Protein 6TJ6 (pdb70)

Radius of gyration: 24.48 Å; Cα contacts (8 Å, |Δi|>4): 363; chains: 3; bounding box: 61×57×54 Å

Nearest PDB structures (foldseek):
  6tj6-assembly1_A  TM=1.008E+00  e=6.589E-23  Toxoplasma gondii
  6tj7-assembly1_A  TM=9.472E-01  e=1.370E-12  Toxoplasma gondii
  8k9z-assembly1_B  TM=6.272E-01  e=3.368E-10  Homo sapiens
  8ka1-assembly3_F  TM=6.300E-01  e=6.013E-10  Homo sapiens
  3gn4-assembly2_H  TM=6.585E-01  e=2.280E-09  Drosophila melanogaster

Foldseek 3Di:
DDLLVVLQVVLPVVPPQKHADPSLCVSCVVLQDDDDPVVVVPDDGMDGPVRSVVVNVVVCVPDPNLVVQLVVQCVQVPVNPLKHFLVVVLVVCVVPPDPDDSVRSVVLSCVQVVVPPRIGSSSVSSVVVND/DVVVLVVQQVVQADPQKHFLVVLCVSLVVVQFHADVVLSVVLCVPVNGIDGPVSSVVSSVVRRPPVDDLPVQQVVLCVPVVVSPQKDFLVSVQCPQQPDDRHDDPVRSVVVCVVPPDDRIDRVSVVSVVVPPSHDD/DDDCVVVVVVVVVVVVVVVVVVVVVVCVVVVVVVVVVVVVVVD

B-factor: mean 65.41, std 22.49, range [31.86, 151.0]

Secondary structure (DSSP, 8-state):
--HHHHHHHHH-TT-SSEEETHHHHHHHHHTT----HHHHHH--SEEEHHHHHHHHHHHHTT--HHHHHHHHHHTT-SS-SS-EEHHHHHHHHHHH-SS--HHHHHHHHHHH-TT--SEE-THHHHHHHH-/-HHHHHHHHHHH-BTTBEEHHHHHHHHHHTT----HHHHHHHHHHHTTEE-HHHHHHHHHT---TT--HHHHHHHHHTT-TT-SSEEEHHHHHHHHHHSSSPPPHHHHHHHHHHH--SSEEEHHHHHHHHHTT---/---SHHHHHHHHHHHHHHHHHHHHHHHHHHHHHHHHHHHHHH-

Organism: Toxoplasma gondii (strain ATCC 50861 / VEG) (NCBI:txid432359)

Solvent-accessible surface area: 16363 Å² total; per-residue (Å²): 132,97,79,30,134,33,4,16,25,20,2,5,50,52,0,31,14,52,1,59,45,145,42,3,6,20,0,0,39,9,5,3,0,34,10,64,111,114,51,51,172,79,27,69,184,47,4,33,63,88,71,0,68,40,52,0,62,160,25,64,90,101,29,68,20,60,112,55,6,43,141,42,0,116,64,13,9,178,77,105,75,31,13,2,31,8,91,44,0,22,112,26,2,88,82,73,25,162,61,23,58,103,142,47,2,151,54,0,30,152,83,12,9,102,140,60,89,36,82,0,98,8,31,80,18,1,108,118,13,35,173,119,69,123,87,29,118,59,127,1,64,91,99,28,93,84,38,88,2,50,3,30,44,0,4,54,9,0,26,73,47,11,5,0,1,6,91,58,27,49,136,68,31,44,137,188,50,35,91,82,1,62,43,52,21,1,86,131,5,19,48,103,1,63,30,125,90,33,56,41,80,42,1,13,85,0,0,13,53,2,8,120,66,127,148,21,103,0,39,75,111,22,0,3,35,0,0,66,60,14,30,21,66,6,70,80,121,40,12,93,45,0,9,85,139,83,13,135,63,88,98,14,54,7,90,97,12,0,95,32,0,40,114,82,32,78,206,156,76,68,22,73,67,4,1,19,4,2,7,1,21,17,2,3,103,82,27,98,131,61,24,124,130,51,30,65,52,2,34,10,1,0,2,1,0,13,11,50,54,92

Structure (mmCIF, N/CA/C/O backbone):
data_6TJ6
#
_entry.id   6TJ6
#
_cell.length_a   86.831
_cell.length_b   86.831
_cell.length_c   54.938
_cell.angle_alpha   90.000
_cell.angle_beta   90.000
_cell.angle_gamma   90.000
#
_symmetry.space_group_name_H-M   'P 41'
#
loop_
_entity.id
_entity.type
_entity.pdbx_description
1 polymer 'Calmodulin, putative'
2 polymer 'Myosin light chain TgMLC1'
3 polymer 'Myosin A'
4 non-polymer IMIDAZOLE
5 water water
#
loop_
_atom_site.group_PDB
_atom_site.id
_atom_site.type_symbol
_atom_site.label_atom_id
_atom_site.label_alt_id
_atom_site.label_comp_id
_atom_site.label_asym_id
_atom_site.label_entity_id
_atom_site.label_seq_id
_atom_site.pdbx_PDB_ins_code
_atom_site.Cartn_x
_atom_site.Cartn_y
_atom_site.Cartn_z
_atom_site.occupancy
_atom_site.B_iso_or_equiv
_atom_site.auth_seq_id
_atom_site.auth_comp_id
_atom_site.auth_asym_id
_atom_site.auth_atom_id
_atom_site.pdbx_PDB_model_num
ATOM 1 N N . PRO A 1 5 ? -16.05537 -53.17607 -7.83680 1.000 102.88351 4 PRO A N 1
ATOM 2 C CA . PRO A 1 5 ? -16.90666 -53.14908 -9.03133 1.000 102.53413 4 PRO A CA 1
ATOM 3 C C . PRO A 1 5 ? -16.45459 -54.16797 -10.07438 1.000 107.11211 4 PRO A C 1
ATOM 4 O O . PRO A 1 5 ? -15.27162 -54.51083 -10.09685 1.000 103.20475 4 PRO A O 1
ATOM 8 N N . PRO A 1 6 ? -17.38206 -54.65007 -10.90389 1.000 96.40634 5 PRO A N 1
ATOM 9 C CA . PRO A 1 6 ? -17.00861 -55.60218 -11.95817 1.000 86.55190 5 PRO A CA 1
ATOM 10 C C . PRO A 1 6 ? -15.88833 -55.06134 -12.83689 1.000 75.60750 5 PRO A C 1
ATOM 11 O O . PRO A 1 6 ? -15.81277 -53.86331 -13.11660 1.000 67.91043 5 PRO A O 1
ATOM 15 N N . ARG A 1 7 ? -15.02203 -55.97318 -13.28585 1.000 73.80578 6 ARG A N 1
ATOM 16 C CA . ARG A 1 7 ? -13.72997 -55.57374 -13.83615 1.000 59.89832 6 ARG A CA 1
ATOM 17 C C . ARG A 1 7 ? -13.87116 -54.85506 -15.17649 1.000 51.69444 6 ARG A C 1
ATOM 18 O O . ARG A 1 7 ? -13.17863 -53.86148 -15.42354 1.000 52.21965 6 ARG A O 1
ATOM 26 N N . VAL A 1 8 ? -14.75944 -55.33084 -16.05230 1.000 49.83000 7 VAL A N 1
ATOM 27 C CA . VAL A 1 8 ? -14.86498 -54.75332 -17.39275 1.000 53.08481 7 VAL A CA 1
ATOM 28 C C . VAL A 1 8 ? -15.44214 -53.34188 -17.32783 1.000 47.21443 7 VAL A C 1
ATOM 29 O O . VAL A 1 8 ? -14.93197 -52.40896 -17.96785 1.000 46.94895 7 VAL A O 1
ATOM 33 N N . ARG A 1 9 ? -16.52145 -53.16827 -16.56008 1.000 47.23113 8 ARG A N 1
ATOM 34 C CA . ARG A 1 9 ? -17.12928 -51.84919 -16.41473 1.000 49.90091 8 ARG A CA 1
ATOM 35 C C . ARG A 1 9 ? -16.15465 -50.85964 -15.78893 1.000 47.02895 8 ARG A C 1
ATOM 36 O O . ARG A 1 9 ? -16.04730 -49.70546 -16.23313 1.000 51.65954 8 ARG A O 1
ATOM 44 N N . GLU A 1 10 ? -15.41909 -51.30218 -14.76702 1.000 51.65738 9 GLU A N 1
ATOM 45 C CA . GLU A 1 10 ? -14.41792 -50.44036 -14.15205 1.000 48.02159 9 GLU A CA 1
ATOM 46 C C . GLU A 1 10 ? -13.30902 -50.08924 -15.13469 1.000 55.09527 9 GLU A C 1
ATOM 47 O O . GLU A 1 10 ? -12.81546 -48.95868 -15.13563 1.000 48.72814 9 GLU A O 1
ATOM 53 N N . ALA A 1 11 ? -12.89778 -51.04201 -15.97405 1.000 52.77239 10 ALA A N 1
ATOM 54 C CA . ALA A 1 11 ? -11.86582 -50.74707 -16.96302 1.000 50.47449 10 ALA A CA 1
ATOM 55 C C . ALA A 1 11 ? -12.33880 -49.68755 -17.94807 1.000 43.16786 10 ALA A C 1
ATOM 56 O O . ALA A 1 11 ? -11.57988 -48.77261 -18.30646 1.000 48.73547 10 ALA A O 1
ATOM 58 N N . PHE A 1 12 ? -13.59385 -49.79302 -18.39289 1.000 44.60140 11 PHE A N 1
ATOM 59 C CA . PHE A 1 12 ? -14.15095 -48.75030 -19.24900 1.000 41.92056 11 PHE A CA 1
ATOM 60 C C . PHE A 1 12 ? -14.09645 -47.39430 -18.55555 1.000 48.17976 11 PHE A C 1
ATOM 61 O O . PHE A 1 12 ? -13.62748 -46.40538 -19.13242 1.000 49.09820 11 PHE A O 1
ATOM 69 N N . ALA A 1 13 ? -14.55872 -47.33507 -17.30337 1.000 49.51610 12 ALA A N 1
ATOM 70 C CA . ALA A 1 13 ? -14.54833 -46.06628 -16.57566 1.000 48.41432 12 ALA A CA 1
ATOM 71 C C . ALA A 1 13 ? -13.13391 -45.52517 -16.39099 1.000 51.99121 12 ALA A C 1
ATOM 72 O O . ALA A 1 13 ? -12.92726 -44.30539 -16.40501 1.000 54.98380 12 ALA A O 1
ATOM 74 N N . LEU A 1 14 ? -12.14976 -46.41107 -16.23530 1.000 49.29745 13 LEU A N 1
ATOM 75 C CA . LEU A 1 14 ? -10.78770 -45.98015 -15.94114 1.000 51.93999 13 LEU A CA 1
ATOM 76 C C . LEU A 1 14 ? -10.04858 -45.50700 -17.18184 1.000 56.80283 13 LEU A C 1
ATOM 77 O O . LEU A 1 14 ? -9.17209 -44.64347 -17.07453 1.000 50.78476 13 LEU A O 1
ATOM 82 N N . PHE A 1 15 ? -10.36752 -46.05012 -18.35583 1.000 53.59149 14 PHE A N 1
ATOM 83 C CA . PHE A 1 15 ? -9.65137 -45.65972 -19.56264 1.000 58.56110 14 PHE A CA 1
ATOM 84 C C . PHE A 1 15 ? -10.42759 -44.68998 -20.44636 1.000 60.07085 14 PHE A C 1
ATOM 85 O O . PHE A 1 15 ? -9.93728 -44.32547 -21.52119 1.000 52.32174 14 PHE A O 1
ATOM 93 N N . ASP A 1 16 ? -11.61222 -44.25282 -20.01531 1.000 61.10154 15 ASP A N 1
ATOM 94 C CA . ASP A 1 16 ? -12.33288 -43.15457 -20.65905 1.000 54.46795 15 ASP A CA 1
ATOM 95 C C . ASP A 1 16 ? -11.74899 -41.85166 -20.11158 1.000 55.51697 15 ASP A C 1
ATOM 96 O O . ASP A 1 16 ? -12.31568 -41.18643 -19.24000 1.000 51.26132 15 ASP A O 1
ATOM 101 N N . THR A 1 17 ? -10.58009 -41.48513 -20.64332 1.000 52.55818 16 THR A N 1
ATOM 102 C CA . THR A 1 17 ? -9.80422 -40.40214 -20.04984 1.000 55.82877 16 THR A CA 1
ATOM 103 C C . THR A 1 17 ? -10.43376 -39.03484 -20.29699 1.000 54.82928 16 THR A C 1
ATOM 104 O O . THR A 1 17 ? -10.20400 -38.10228 -19.51789 1.000 52.71458 16 THR A O 1
ATOM 108 N N . ASP A 1 18 ? -11.21359 -38.88261 -21.36795 1.000 53.49389 17 ASP A N 1
ATOM 109 C CA . ASP A 1 18 ? -11.95927 -37.64489 -21.56369 1.000 49.02134 17 ASP A CA 1
ATOM 110 C C . ASP A 1 18 ? -13.27364 -37.62148 -20.79579 1.000 50.62969 17 ASP A C 1
ATOM 111 O O . ASP A 1 18 ? -13.90489 -36.56153 -20.71255 1.000 47.53520 17 ASP A O 1
ATOM 116 N N . GLY A 1 19 ? -13.69857 -38.75278 -20.23920 1.000 49.51614 18 GLY A N 1
ATOM 117 C CA . GLY A 1 19 ? -14.98121 -38.81208 -19.55955 1.000 45.36284 18 GLY A CA 1
ATOM 118 C C . GLY A 1 19 ? -16.16093 -38.54155 -20.46435 1.000 50.09373 18 GLY A C 1
ATOM 119 O O . GLY A 1 19 ? -17.18253 -38.02205 -20.00373 1.000 52.99465 18 GLY A O 1
ATOM 120 N N . ASP A 1 20 ? -16.04525 -38.87065 -21.74964 1.000 48.46822 19 ASP A N 1
ATOM 121 C CA . ASP A 1 20 ? -17.11338 -38.64100 -22.71007 1.000 51.63120 19 ASP A CA 1
ATOM 122 C C . ASP A 1 20 ? -17.92398 -39.89836 -23.00013 1.000 48.43750 19 ASP A C 1
ATOM 123 O O . ASP A 1 20 ? -18.69473 -39.91611 -23.96546 1.000 49.50379 19 ASP A O 1
ATOM 128 N N . GLY A 1 21 ? -17.77673 -40.94203 -22.18612 1.000 46.83350 20 GLY A N 1
ATOM 129 C CA . GLY A 1 21 ? -18.46890 -42.18688 -22.44807 1.000 46.72988 20 GLY A CA 1
ATOM 130 C C . GLY A 1 21 ? -17.93826 -42.95438 -23.63432 1.000 49.56018 20 GLY A C 1
ATOM 131 O O . GLY A 1 21 ? -18.62162 -43.84819 -24.13858 1.000 51.97473 20 GLY A O 1
ATOM 132 N N . GLU A 1 22 ? -16.73593 -42.62322 -24.09999 1.000 50.39858 21 GLU A N 1
ATOM 133 C CA . GLU A 1 22 ? -16.13150 -43.24676 -25.26607 1.000 64.38826 21 GLU A CA 1
ATOM 134 C C . GLU A 1 22 ? -14.68750 -43.60058 -24.95699 1.000 64.65553 21 GLU A C 1
ATOM 135 O O . GLU A 1 22 ? -13.96343 -42.80878 -24.34690 1.000 67.12342 21 GLU A O 1
ATOM 141 N N . ILE A 1 23 ? -14.27278 -44.79080 -25.37586 1.000 55.90932 22 ILE A N 1
ATOM 142 C CA . ILE A 1 23 ? -12.87127 -45.18620 -25.34756 1.000 58.31740 22 ILE A CA 1
ATOM 143 C C . ILE A 1 23 ? -12.39529 -45.32090 -26.78619 1.000 60.04381 22 ILE A C 1
ATOM 144 O O . ILE A 1 23 ? -13.07973 -45.92044 -27.62474 1.000 54.90849 22 ILE A O 1
ATOM 149 N N . SER A 1 24 ? -11.22174 -44.76113 -27.07192 1.000 58.38459 23 SER A N 1
ATOM 150 C CA . SER A 1 24 ? -10.78127 -44.59763 -28.44806 1.000 61.74255 23 SER A CA 1
ATOM 151 C C . SER A 1 24 ? -9.27044 -44.74721 -28.53148 1.000 64.32682 23 SER A C 1
ATOM 152 O O . SER A 1 24 ? -8.54277 -44.38526 -27.60347 1.000 62.44199 23 SER A O 1
ATOM 155 N N . GLY A 1 25 ? -8.81183 -45.28464 -29.66209 1.000 66.26718 24 GLY A N 1
ATOM 156 C CA . GLY A 1 25 ? -7.38588 -45.34301 -29.93970 1.000 68.58109 24 GLY A CA 1
ATOM 157 C C . GLY A 1 25 ? -6.64714 -46.26583 -28.99071 1.000 68.79119 24 GLY A C 1
ATOM 158 O O . GLY A 1 25 ? -7.14379 -47.32840 -28.59626 1.000 78.92053 24 GLY A O 1
ATOM 159 N N . ARG A 1 26 ? -5.43572 -45.84184 -28.61653 1.000 65.25532 25 ARG A N 1
ATOM 160 C CA . ARG A 1 26 ? -4.58573 -46.65092 -27.74930 1.000 69.60138 25 ARG A CA 1
ATOM 161 C C . ARG A 1 26 ? -5.32188 -47.05867 -26.48185 1.000 63.19815 25 ARG A C 1
ATOM 162 O O . ARG A 1 26 ? -5.29411 -48.23381 -26.09107 1.000 68.95370 25 ARG A O 1
ATOM 170 N N . ASP A 1 27 ? -6.01155 -46.10457 -25.84648 1.000 60.86505 26 ASP A N 1
ATOM 171 C CA . ASP A 1 27 ? -6.77101 -46.40438 -24.63684 1.000 62.43855 26 ASP A CA 1
ATOM 172 C C . ASP A 1 27 ? -7.63651 -47.64621 -24.81389 1.000 56.39537 26 ASP A C 1
ATOM 173 O O . ASP A 1 27 ? -7.65289 -48.52253 -23.94118 1.000 58.43778 26 ASP A O 1
ATOM 178 N N . LEU A 1 28 ? -8.32851 -47.75751 -25.95556 1.000 48.51273 27 LEU A N 1
ATOM 179 C CA . LEU A 1 28 ? -9.13402 -48.94554 -26.22856 1.000 53.09046 27 LEU A CA 1
ATOM 180 C C . LEU A 1 28 ? -8.32458 -50.20933 -25.98326 1.000 59.38384 27 LEU A C 1
ATOM 181 O O . LEU A 1 28 ? -8.63168 -50.98882 -25.07004 1.000 50.31385 27 LEU A O 1
ATOM 186 N N . VAL A 1 29 ? -7.23535 -50.38538 -26.73652 1.000 45.09703 28 VAL A N 1
ATOM 187 C CA . VAL A 1 29 ? -6.39081 -51.56056 -26.54213 1.000 44.14617 28 VAL A CA 1
ATOM 188 C C . VAL A 1 29 ? -5.96931 -51.66494 -25.08517 1.000 41.80038 28 VAL A C 1
ATOM 189 O O . VAL A 1 29 ? -6.08515 -52.73046 -24.46248 1.000 49.86892 28 VAL A O 1
ATOM 193 N N . LEU A 1 30 ? -5.54581 -50.54185 -24.49995 1.000 46.75037 29 LEU A N 1
ATOM 194 C CA . LEU A 1 30 ? -5.13647 -50.54478 -23.10055 1.000 44.85404 29 LEU A CA 1
ATOM 195 C C . LEU A 1 30 ? -6.24820 -51.08663 -22.21401 1.000 46.83851 29 LEU A C 1
ATOM 196 O O . LEU A 1 30 ? -6.03368 -52.03098 -21.44135 1.000 55.15679 29 LEU A O 1
ATOM 201 N N . ALA A 1 31 ? -7.46127 -50.54095 -22.35858 1.000 49.95025 30 ALA A N 1
ATOM 202 C CA . ALA A 1 31 ? -8.59025 -51.05177 -21.58851 1.000 50.79230 30 ALA A CA 1
ATOM 203 C C . ALA A 1 31 ? -8.67568 -52.56475 -21.71326 1.000 47.20746 30 ALA A C 1
ATOM 204 O O . ALA A 1 31 ? -8.68474 -53.28542 -20.70589 1.000 47.36057 30 ALA A O 1
ATOM 206 N N . ILE A 1 32 ? -8.65009 -53.06655 -22.95034 1.000 47.08863 31 ILE A N 1
ATOM 207 C CA . ILE A 1 32 ? -8.72974 -54.50730 -23.15917 1.000 50.78083 31 ILE A CA 1
ATOM 208 C C . ILE A 1 32 ? -7.59633 -55.20228 -22.41928 1.000 52.04083 31 ILE A C 1
ATOM 209 O O . ILE A 1 32 ? -7.82449 -56.10315 -21.59855 1.000 44.82478 31 ILE A O 1
ATOM 214 N N . ARG A 1 33 ? -6.36105 -54.74403 -22.64284 1.000 43.87986 32 ARG A N 1
ATOM 215 C CA . ARG A 1 33 ? -5.22946 -55.39993 -22.00289 1.000 48.68454 32 ARG A CA 1
ATOM 216 C C . ARG A 1 33 ? -5.29713 -55.27343 -20.49017 1.000 51.57143 32 ARG A C 1
ATOM 217 O O . ARG A 1 33 ? -4.79261 -56.14658 -19.77439 1.000 48.37415 32 ARG A O 1
ATOM 225 N N . SER A 1 34 ? -5.94405 -54.21991 -19.98129 1.000 48.64868 33 SER A N 1
ATOM 226 C CA . SER A 1 34 ? -6.02110 -54.06091 -18.53491 1.000 54.33538 33 SER A CA 1
ATOM 227 C C . SER A 1 34 ? -6.84144 -55.16406 -17.88224 1.000 57.22393 33 SER A C 1
ATOM 228 O O . SER A 1 34 ? -6.67760 -55.41202 -16.68248 1.000 53.87416 33 SER A O 1
ATOM 231 N N . CYS A 1 35 ? -7.70287 -55.84030 -18.64056 1.000 43.67133 34 CYS A N 1
ATOM 232 C CA . CYS A 1 35 ? -8.47132 -56.95505 -18.10762 1.000 46.61530 34 CYS A CA 1
ATOM 233 C C . CYS A 1 35 ? -7.77835 -58.29503 -18.31845 1.000 56.90491 34 CYS A C 1
ATOM 234 O O . CYS A 1 35 ? -8.39622 -59.34230 -18.09553 1.000 54.72117 34 CYS A O 1
ATOM 237 N N . GLY A 1 36 ? -6.51710 -58.28392 -18.74299 1.000 56.91436 35 GLY A N 1
ATOM 238 C CA . GLY A 1 36 ? -5.76215 -59.50034 -18.95392 1.000 51.24546 35 GLY A CA 1
ATOM 239 C C . GLY A 1 36 ? -5.94304 -60.15426 -20.30431 1.000 52.25370 35 GLY A C 1
ATOM 240 O O . GLY A 1 36 ? -5.58361 -61.32694 -20.45602 1.000 51.91083 35 GLY A O 1
ATOM 241 N N . VAL A 1 37 ? -6.48461 -59.44360 -21.28929 1.000 46.57742 36 VAL A N 1
ATOM 242 C CA . VAL A 1 37 ? -6.70704 -59.99051 -22.62250 1.000 50.95962 36 VAL A CA 1
ATOM 243 C C . VAL A 1 37 ? -5.65420 -59.43407 -23.57059 1.000 57.11654 36 VAL A C 1
ATOM 244 O O . VAL A 1 37 ? -5.46928 -58.21405 -23.66298 1.000 53.59131 36 VAL A O 1
ATOM 248 N N . SER A 1 38 ? -4.95877 -60.32929 -24.26958 1.000 57.47617 37 SER A N 1
ATOM 249 C CA . SER A 1 38 ? -4.03411 -59.94524 -25.32628 1.000 56.90580 37 SER A CA 1
ATOM 250 C C . SER A 1 38 ? -4.69465 -60.18774 -26.67606 1.000 57.55033 37 SER A C 1
ATOM 251 O O . SER A 1 38 ? -4.62699 -61.30532 -27.20367 1.000 61.48291 37 SER A O 1
ATOM 254 N N . PRO A 1 39 ? -5.34556 -59.18502 -27.26140 1.000 58.84468 38 PRO A N 1
ATOM 255 C CA . PRO A 1 39 ? -6.00407 -59.39855 -28.55348 1.000 60.69802 38 PRO A CA 1
ATOM 256 C C . PRO A 1 39 ? -4.99463 -59.69861 -29.64908 1.000 64.07320 38 PRO A C 1
ATOM 257 O O . PRO A 1 39 ? -3.85623 -59.22425 -29.62861 1.000 58.55471 38 PRO A O 1
ATOM 261 N N . THR A 1 40 ? -5.42484 -60.51520 -30.60750 1.000 69.87984 39 THR A N 1
ATOM 262 C CA . THR A 1 40 ? -4.59285 -60.82482 -31.75456 1.000 72.20387 39 THR A CA 1
ATOM 263 C C . THR A 1 40 ? -4.42754 -59.58319 -32.62841 1.000 70.84603 39 THR A C 1
ATOM 264 O O . THR A 1 40 ? -5.23501 -58.65277 -32.55896 1.000 64.87313 39 THR A O 1
ATOM 268 N N . PRO A 1 41 ? -3.36936 -59.53338 -33.44444 1.000 71.63068 40 PRO A N 1
ATOM 269 C CA . PRO A 1 41 ? -3.22603 -58.39768 -34.36886 1.000 64.87132 40 PRO A CA 1
ATOM 270 C C . PRO A 1 41 ? -4.39137 -58.26077 -35.33082 1.000 66.38662 40 PRO A C 1
ATOM 271 O O . PRO A 1 41 ? -4.73095 -57.13584 -35.71691 1.000 73.09653 40 PRO A O 1
ATOM 275 N N . ASP A 1 42 ? -5.02364 -59.36985 -35.72261 1.000 67.73204 41 ASP A N 1
ATOM 276 C CA . ASP A 1 42 ? -6.24083 -59.28250 -36.52455 1.000 70.08913 41 ASP A CA 1
ATOM 277 C C . ASP A 1 42 ? -7.36614 -58.62532 -35.73366 1.000 75.87295 41 ASP A C 1
ATOM 278 O O . ASP A 1 42 ? -8.07090 -57.74496 -36.24312 1.000 75.84526 41 ASP A O 1
ATOM 283 N N . GLU A 1 43 ? -7.54873 -59.04550 -34.47897 1.000 70.53910 42 GLU A N 1
ATOM 284 C CA . GLU A 1 43 ? -8.56139 -58.42818 -33.62848 1.000 66.05805 42 GLU A CA 1
ATOM 285 C C . GLU A 1 43 ? -8.27222 -56.94835 -33.41431 1.000 64.49299 42 GLU A C 1
ATOM 286 O O . GLU A 1 43 ? -9.19411 -56.12516 -33.38814 1.000 60.54292 42 GLU A O 1
ATOM 292 N N . ILE A 1 44 ? -6.99609 -56.58984 -33.26488 1.000 64.80605 43 ILE A N 1
ATOM 293 C CA . ILE A 1 44 ? -6.64020 -55.18626 -33.08641 1.000 64.77194 43 ILE A CA 1
ATOM 294 C C . ILE A 1 44 ? -6.95375 -54.39088 -34.34538 1.000 68.05735 43 ILE A C 1
ATOM 295 O O . ILE A 1 44 ? -7.49752 -53.28135 -34.27513 1.000 62.35073 43 ILE A O 1
ATOM 300 N N . LYS A 1 45 ? -6.61647 -54.93912 -35.51579 1.000 73.08794 44 LYS A N 1
ATOM 301 C CA . LYS A 1 45 ? -6.93969 -54.25533 -36.76273 1.000 73.05994 44 LYS A CA 1
ATOM 302 C C . LYS A 1 45 ? -8.44362 -54.10603 -36.94552 1.000 72.18310 44 LYS A C 1
ATOM 303 O O . LYS A 1 45 ? -8.90310 -53.10808 -37.51259 1.000 74.11108 44 LYS A O 1
ATOM 309 N N . ALA A 1 46 ? -9.22498 -55.07422 -36.46589 1.000 75.40363 45 ALA A N 1
ATOM 310 C CA . ALA A 1 46 ? -10.67071 -55.04169 -36.65258 1.000 73.62410 45 ALA A CA 1
ATOM 311 C C . ALA A 1 46 ? -11.39000 -54.13199 -35.66452 1.000 71.38576 45 ALA A C 1
ATOM 312 O O . ALA A 1 46 ? -12.59024 -53.89279 -35.83805 1.000 68.92544 45 ALA A O 1
ATOM 314 N N . LEU A 1 47 ? -10.70022 -53.62886 -34.64443 1.000 72.00914 46 LEU A N 1
ATOM 315 C CA . LEU A 1 47 ? -11.34811 -52.77449 -33.65899 1.000 68.71383 46 LEU A CA 1
ATOM 316 C C . LEU A 1 47 ? -11.88573 -51.51152 -34.32839 1.000 66.14577 46 LEU A C 1
ATOM 317 O O . LEU A 1 47 ? -11.25275 -50.97706 -35.24690 1.000 67.84143 46 LEU A O 1
ATOM 322 N N . PRO A 1 48 ? -13.04758 -51.01252 -33.90297 1.000 64.46210 47 PRO A N 1
ATOM 323 C CA . PRO A 1 48 ? -13.59779 -49.79620 -34.51503 1.000 65.53728 47 PRO A CA 1
ATOM 324 C C . PRO A 1 48 ? -12.84956 -48.54567 -34.08788 1.000 70.69964 47 PRO A C 1
ATOM 325 O O . PRO A 1 48 ? -11.92805 -48.62024 -33.26870 1.000 63.24482 47 PRO A O 1
ATOM 329 N N . MET A 1 49 ? -13.24238 -47.39094 -34.63353 1.000 85.39850 48 MET A N 1
ATOM 330 C CA . MET A 1 49 ? -12.58617 -46.13887 -34.26796 1.000 87.84749 48 MET A CA 1
ATOM 331 C C . MET A 1 49 ? -12.72365 -45.86381 -32.77519 1.000 79.54084 48 MET A C 1
ATOM 332 O O . MET A 1 49 ? -11.74889 -45.50276 -32.10535 1.000 77.67256 48 MET A O 1
ATOM 337 N N . SER A 1 50 ? -13.92662 -46.04422 -32.23378 1.000 71.34984 49 SER A N 1
ATOM 338 C CA . SER A 1 50 ? -14.17060 -45.82825 -30.81562 1.000 65.89376 49 SER A CA 1
ATOM 339 C C . SER A 1 50 ? -15.31404 -46.72672 -30.36433 1.000 62.58808 49 SER A C 1
ATOM 340 O O . SER A 1 50 ? -16.06688 -47.27102 -31.17733 1.000 60.17002 49 SER A O 1
ATOM 343 N N . MET A 1 51 ? -15.43359 -46.87737 -29.04681 1.000 56.51074 50 MET A N 1
ATOM 344 C CA . MET A 1 51 ? -16.46127 -47.71167 -28.43986 1.000 52.13144 50 MET A CA 1
ATOM 345 C C . MET A 1 51 ? -17.12618 -46.96145 -27.29666 1.000 51.78471 50 MET A C 1
ATOM 346 O O . MET A 1 51 ? -16.44048 -46.41916 -26.42347 1.000 51.54386 50 MET A O 1
ATOM 351 N N . ALA A 1 52 ? -18.45590 -46.93627 -27.30293 1.000 45.46898 51 ALA A N 1
ATOM 352 C CA . ALA A 1 52 ? -19.20769 -46.60498 -26.10586 1.000 47.05606 51 ALA A CA 1
ATOM 353 C C . ALA A 1 52 ? -19.34076 -47.85832 -25.24032 1.000 47.91734 51 ALA A C 1
ATOM 354 O O . ALA A 1 52 ? -18.91086 -48.95116 -25.62007 1.000 45.49813 51 ALA A O 1
ATOM 356 N N . TRP A 1 53 ? -19.94111 -47.70933 -24.05861 1.000 51.63275 52 TRP A N 1
ATOM 357 C CA . TRP A 1 53 ? -20.03724 -48.83596 -23.12859 1.000 50.49991 52 TRP A CA 1
ATOM 358 C C . TRP A 1 53 ? -20.72378 -50.06763 -23.70900 1.000 49.67429 52 TRP A C 1
ATOM 359 O O . TRP A 1 53 ? -20.21366 -51.17940 -23.49724 1.000 47.62420 52 TRP A O 1
ATOM 370 N N . PRO A 1 54 ? -21.86843 -49.96880 -24.39955 1.000 49.08838 53 PRO A N 1
ATOM 371 C CA . PRO A 1 54 ? -22.45456 -51.19384 -24.97474 1.000 54.49320 53 PRO A CA 1
ATOM 372 C C . PRO A 1 54 ? -21.49653 -51.93591 -25.89050 1.000 55.16015 53 PRO A C 1
ATOM 373 O O . PRO A 1 54 ? -21.36194 -53.16498 -25.78415 1.000 52.20537 53 PRO A O 1
ATOM 377 N N . ASP A 1 55 ? -20.80210 -51.20581 -26.76953 1.000 47.26930 54 ASP A N 1
ATOM 378 C CA . ASP A 1 55 ? -19.82811 -51.82369 -27.66534 1.000 51.40761 54 ASP A CA 1
ATOM 379 C C . ASP A 1 55 ? -18.73544 -52.54372 -26.88419 1.000 51.33302 54 ASP A C 1
ATOM 380 O O . ASP A 1 55 ? -18.39541 -53.69261 -27.19016 1.000 48.28718 54 ASP A O 1
ATOM 385 N N . PHE A 1 56 ? -18.16837 -51.87650 -25.87473 1.000 49.42540 55 PHE A N 1
ATOM 386 C CA . PHE A 1 56 ? -17.05209 -52.45445 -25.13273 1.000 48.11991 55 PHE A CA 1
ATOM 387 C C . PHE A 1 56 ? -17.49059 -53.67159 -24.33084 1.000 51.69852 55 PHE A C 1
ATOM 388 O O . PHE A 1 56 ? -16.78489 -54.68882 -24.29928 1.000 49.78667 55 PHE A O 1
ATOM 396 N N . GLU A 1 57 ? -18.65474 -53.59054 -23.68161 1.000 47.82785 56 GLU A N 1
ATOM 397 C CA . GLU A 1 57 ? -19.13274 -54.72596 -22.90322 1.000 43.17021 56 GLU A CA 1
ATOM 398 C C . GLU A 1 57 ? -19.43898 -55.91227 -23.80794 1.000 42.87200 56 GLU A C 1
ATOM 399 O O . GLU A 1 57 ? -19.13343 -57.05522 -23.45722 1.000 43.46392 56 GLU A O 1
ATOM 405 N N . ALA A 1 58 ? -19.98634 -55.65911 -25.00312 1.000 46.00003 57 ALA A N 1
ATOM 406 C CA . ALA A 1 58 ? -20.25282 -56.75493 -25.93067 1.000 48.42948 57 ALA A CA 1
ATOM 407 C C . ALA A 1 58 ? -18.95714 -57.37609 -26.44280 1.000 48.36216 57 ALA A C 1
ATOM 408 O O . ALA A 1 58 ? -18.82080 -58.60845 -26.47492 1.000 48.26657 57 ALA A O 1
ATOM 410 N N . TRP A 1 59 ? -17.99250 -56.54152 -26.84004 1.000 44.11729 58 TRP A N 1
ATOM 411 C CA . TRP A 1 59 ? -16.71127 -57.05815 -27.31230 1.000 49.41923 58 TRP A CA 1
ATOM 412 C C . TRP A 1 59 ? -16.04642 -57.91921 -26.24728 1.000 48.39378 58 TRP A C 1
ATOM 413 O O . TRP A 1 59 ? -15.60555 -59.04162 -26.52439 1.000 47.47028 58 TRP A O 1
ATOM 424 N N . MET A 1 60 ? -15.98119 -57.41212 -25.01143 1.000 43.32439 59 MET A N 1
ATOM 425 C CA . MET A 1 60 ? -15.30298 -58.14274 -23.94641 1.000 44.58284 59 MET A CA 1
ATOM 426 C C . MET A 1 60 ? -16.06693 -59.40143 -23.55430 1.000 53.48419 59 MET A C 1
ATOM 427 O O . MET A 1 60 ? -15.45038 -60.42701 -23.24381 1.000 48.76429 59 MET A O 1
ATOM 432 N N . SER A 1 61 ? -17.40420 -59.35211 -23.56355 1.000 45.69199 60 SER A N 1
ATOM 433 C CA . SER A 1 61 ? -18.18017 -60.53928 -23.22815 1.000 43.02235 60 SER A CA 1
ATOM 434 C C . SER A 1 61 ? -17.98470 -61.63682 -24.26381 1.000 44.16706 60 SER A C 1
ATOM 435 O O . SER A 1 61 ? -17.81655 -62.80812 -23.90686 1.000 50.04894 60 SER A O 1
ATOM 438 N N . LYS A 1 62 ? -17.96657 -61.27644 -25.54797 1.000 48.11862 61 LYS A N 1
ATOM 439 C CA . LYS A 1 62 ? -17.74494 -62.28533 -26.57702 1.000 51.44733 61 LYS A CA 1
ATOM 440 C C . LYS A 1 62 ? -16.30438 -62.78576 -26.57456 1.000 49.67423 61 LYS A C 1
ATOM 441 O O . LYS A 1 62 ? -16.05830 -63.95767 -26.88485 1.000 52.49941 61 LYS A O 1
ATOM 447 N N . LYS A 1 63 ? -15.34543 -61.92706 -26.21228 1.000 51.24054 62 LYS A N 1
ATOM 448 C CA . LYS A 1 63 ? -13.95247 -62.36231 -26.14024 1.000 51.44617 62 LYS A CA 1
ATOM 449 C C . LYS A 1 63 ? -13.73341 -63.32585 -24.97885 1.000 54.66248 62 LYS A C 1
ATOM 450 O O . LYS A 1 63 ? -13.16510 -64.40852 -25.15740 1.000 50.63059 62 LYS A O 1
ATOM 456 N N . LEU A 1 64 ? -14.17183 -62.94320 -23.77710 1.000 53.26404 63 LEU A N 1
ATOM 457 C CA . LEU A 1 64 ? -13.98317 -63.77712 -22.59571 1.000 57.04692 63 LEU A CA 1
ATOM 458 C C . LEU A 1 64 ? -14.69877 -65.11553 -22.70435 1.000 60.96939 63 LEU A C 1
ATOM 459 O O . LEU A 1 64 ? -14.32243 -66.06691 -22.00938 1.000 58.60638 63 LEU A O 1
ATOM 464 N N . ALA A 1 65 ? -15.72089 -65.20979 -23.55651 1.000 57.06523 64 ALA A N 1
ATOM 465 C CA . ALA A 1 65 ? -16.41205 -66.47655 -23.75501 1.000 64.58290 64 ALA A CA 1
ATOM 466 C C . ALA A 1 65 ? -15.51852 -67.52703 -24.39800 1.000 68.13210 64 ALA A C 1
ATOM 467 O O . ALA A 1 65 ? -15.83202 -68.71903 -24.32632 1.000 75.46692 64 ALA A O 1
ATOM 469 N N . SER A 1 66 ? -14.41733 -67.11684 -25.02643 1.000 67.08149 65 SER A N 1
ATOM 470 C CA . SER A 1 66 ? -13.48529 -68.04467 -25.65236 1.000 66.76494 65 SER A CA 1
ATOM 471 C C . SER A 1 66 ? -12.05145 -67.86055 -25.17889 1.000 64.37075 65 SER A C 1
ATOM 472 O O . SER A 1 66 ? -11.15213 -68.53068 -25.69829 1.000 72.16096 65 SER A O 1
ATOM 475 N N . TYR A 1 67 ? -11.81337 -66.98485 -24.20466 1.000 60.24409 66 TYR A N 1
ATOM 476 C CA . TYR A 1 67 ? -10.46674 -66.60489 -23.78608 1.000 61.53620 66 TYR A CA 1
ATOM 477 C C . TYR A 1 67 ? -10.46601 -66.44983 -22.27398 1.000 66.52371 66 TYR A C 1
ATOM 478 O O . TYR A 1 67 ? -11.14917 -65.56829 -21.74501 1.000 71.38304 66 TYR A O 1
ATOM 487 N N . ASN A 1 68 ? -9.71133 -67.30265 -21.58060 1.000 65.78682 67 ASN A N 1
ATOM 488 C CA . ASN A 1 68 ? -9.62263 -67.22392 -20.13067 1.000 70.35207 67 ASN A CA 1
ATOM 489 C C . ASN A 1 68 ? -8.36782 -66.45683 -19.74526 1.000 71.30109 67 ASN A C 1
ATOM 490 O O . ASN A 1 68 ? -7.25535 -66.96940 -19.94496 1.000 66.55804 67 ASN A O 1
ATOM 495 N N . PRO A 1 69 ? -8.48930 -65.24388 -19.19489 1.000 70.04497 68 PRO A N 1
ATOM 496 C CA . PRO A 1 69 ? -7.28486 -64.45970 -18.86240 1.000 69.59785 68 PRO A CA 1
ATOM 497 C C . PRO A 1 69 ? -6.30820 -65.16557 -17.93651 1.000 70.01585 68 PRO A C 1
ATOM 498 O O . PRO A 1 69 ? -5.09700 -65.12052 -18.17707 1.000 66.64076 68 PRO A O 1
ATOM 502 N N . GLU A 1 70 ? -6.80047 -65.80805 -16.87605 1.000 69.96300 69 GLU A N 1
ATOM 503 C CA . GLU A 1 70 ? -5.90915 -66.45506 -15.91753 1.000 72.81464 69 GLU A CA 1
ATOM 504 C C . GLU A 1 70 ? -5.02406 -67.49065 -16.60099 1.000 74.38680 69 GLU A C 1
ATOM 505 O O . GLU A 1 70 ? -3.79389 -67.48265 -16.44475 1.000 78.28658 69 GLU A O 1
ATOM 511 N N . GLU A 1 71 ? -5.63657 -68.38323 -17.37990 1.000 73.78218 70 GLU A N 1
ATOM 512 C CA . GLU A 1 71 ? -4.88029 -69.46279 -18.00067 1.000 74.93946 70 GLU A CA 1
ATOM 513 C C . GLU A 1 71 ? -3.94758 -68.93800 -19.08338 1.000 69.56042 70 GLU A C 1
ATOM 514 O O . GLU A 1 71 ? -2.81577 -69.41363 -19.20799 1.000 66.85551 70 GLU A O 1
ATOM 520 N N . GLU A 1 72 ? -4.38930 -67.94406 -19.86040 1.000 65.96249 71 GLU A N 1
ATOM 521 C CA . GLU A 1 72 ? -3.52056 -67.38382 -20.89374 1.000 71.34510 71 GLU A CA 1
ATOM 522 C C . GLU A 1 72 ? -2.32170 -66.65984 -20.28563 1.000 67.00933 71 GLU A C 1
ATOM 523 O O . GLU A 1 72 ? -1.20931 -66.73523 -20.81855 1.000 58.94949 71 GLU A O 1
ATOM 529 N N . LEU A 1 73 ? -2.52038 -65.97361 -19.15742 1.000 64.69093 72 LEU A N 1
ATOM 530 C CA . LEU A 1 73 ? -1.41662 -65.26978 -18.50805 1.000 64.20542 72 LEU A CA 1
ATOM 531 C C . LEU A 1 73 ? -0.42450 -66.24936 -17.89129 1.000 66.99822 72 LEU A C 1
ATOM 532 O O . LEU A 1 73 ? 0.79676 -66.07932 -18.01738 1.000 65.53451 72 LEU A O 1
ATOM 537 N N . ILE A 1 74 ? -0.93076 -67.27519 -17.20244 1.000 67.68238 73 ILE A N 1
ATOM 538 C CA . ILE A 1 74 ? -0.04331 -68.30106 -16.66177 1.000 69.10394 73 ILE A CA 1
ATOM 539 C C . ILE A 1 74 ? 0.68928 -69.01318 -17.79386 1.000 71.08956 73 ILE A C 1
ATOM 540 O O . ILE A 1 74 ? 1.86898 -69.36719 -17.66796 1.000 71.16745 73 ILE A O 1
ATOM 545 N N . LYS A 1 75 ? 0.01684 -69.18578 -18.93569 1.000 77.75033 74 LYS A N 1
ATOM 546 C CA . LYS A 1 75 ? 0.63405 -69.81140 -20.09989 1.000 77.26556 74 LYS A CA 1
ATOM 547 C C . LYS A 1 75 ? 1.74469 -68.94209 -20.67383 1.000 74.23589 74 LYS A C 1
ATOM 548 O O . LYS A 1 75 ? 2.78131 -69.45641 -21.10779 1.000 80.61492 74 LYS A O 1
ATOM 554 N N . SER A 1 76 ? 1.54022 -67.62323 -20.69218 1.000 72.56743 75 SER A N 1
ATOM 555 C CA . SER A 1 76 ? 2.58608 -66.71674 -21.15580 1.000 72.68318 75 SER A CA 1
ATOM 556 C C . SER A 1 76 ? 3.77735 -66.71687 -20.20516 1.000 73.12356 75 SER A C 1
ATOM 557 O O . SER A 1 76 ? 4.93164 -66.68638 -20.64785 1.000 74.79426 75 SER A O 1
ATOM 560 N N . PHE A 1 77 ? 3.51708 -66.74088 -18.89516 1.000 73.87328 76 PHE A N 1
ATOM 561 C CA . PHE A 1 77 ? 4.61012 -66.78573 -17.92685 1.000 67.29725 76 PHE A CA 1
ATOM 562 C C . PHE A 1 77 ? 5.39919 -68.08503 -18.03602 1.000 72.14151 76 PHE A C 1
ATOM 563 O O . PHE A 1 77 ? 6.62915 -68.08580 -17.89919 1.000 77.00784 76 PHE A O 1
ATOM 571 N N . LYS A 1 78 ? 4.71002 -69.20390 -18.28109 1.000 72.16783 77 LYS A N 1
ATOM 572 C CA . LYS A 1 78 ? 5.37999 -70.50107 -18.29480 1.000 75.97188 77 LYS A CA 1
ATOM 573 C C . LYS A 1 78 ? 6.39095 -70.62535 -19.42796 1.000 75.48625 77 LYS A C 1
ATOM 574 O O . LYS A 1 78 ? 7.28771 -71.47345 -19.35348 1.000 72.14878 77 LYS A O 1
ATOM 580 N N . ALA A 1 79 ? 6.27027 -69.80306 -20.47286 1.000 76.31045 78 ALA A N 1
ATOM 581 C CA . ALA A 1 79 ? 7.26197 -69.80829 -21.54114 1.000 80.93686 78 ALA A CA 1
ATOM 582 C C . ALA A 1 79 ? 8.63939 -69.38906 -21.04793 1.000 82.27326 78 ALA A C 1
ATOM 583 O O . ALA A 1 79 ? 9.64499 -69.76363 -21.65905 1.000 84.59999 78 ALA A O 1
ATOM 585 N N . PHE A 1 80 ? 8.70696 -68.62494 -19.95858 1.000 80.56796 79 PHE A N 1
ATOM 586 C CA . PHE A 1 80 ? 9.97013 -68.20011 -19.37269 1.000 80.82392 79 PHE A CA 1
ATOM 587 C C . PHE A 1 80 ? 10.26719 -68.93559 -18.07272 1.000 91.08154 79 PHE A C 1
ATOM 588 O O . PHE A 1 80 ? 11.11270 -68.49374 -17.28906 1.000 94.34984 79 PHE A O 1
ATOM 596 N N . ASP A 1 81 ? 9.57778 -70.05043 -17.82911 1.000 94.45675 80 ASP A N 1
ATOM 597 C CA . ASP A 1 81 ? 9.85815 -70.91211 -16.68352 1.000 104.23800 80 ASP A CA 1
ATOM 598 C C . ASP A 1 81 ? 10.95269 -71.89041 -17.09869 1.000 106.07327 80 ASP A C 1
ATOM 599 O O . ASP A 1 81 ? 10.70159 -73.03258 -17.48730 1.000 109.18163 80 ASP A O 1
ATOM 604 N N . ARG A 1 82 ? 12.19749 -71.41287 -17.02677 1.000 105.93291 81 ARG A N 1
ATOM 605 C CA . ARG A 1 82 ? 13.33826 -72.24718 -17.39436 1.000 107.13344 81 ARG A CA 1
ATOM 606 C C . ARG A 1 82 ? 13.45362 -73.45550 -16.47570 1.000 109.06385 81 ARG A C 1
ATOM 607 O O . ARG A 1 82 ? 13.50373 -74.60166 -16.93803 1.000 110.24241 81 ARG A O 1
ATOM 615 N N . SER A 1 83 ? 13.49006 -73.21583 -15.16508 1.000 111.04658 82 SER A N 1
ATOM 616 C CA . SER A 1 83 ? 13.57242 -74.29303 -14.18834 1.000 117.28640 82 SER A CA 1
ATOM 617 C C . SER A 1 83 ? 12.33761 -75.18376 -14.17764 1.000 122.18000 82 SER A C 1
ATOM 618 O O . SER A 1 83 ? 12.38686 -76.26326 -13.57816 1.000 122.54849 82 SER A O 1
ATOM 621 N N . ASN A 1 84 ? 11.24821 -74.76348 -14.82277 1.000 130.50555 83 ASN A N 1
ATOM 622 C CA . ASN A 1 84 ? 9.98918 -75.50930 -14.83910 1.000 128.42313 83 ASN A CA 1
ATOM 623 C C . ASN A 1 84 ? 9.53994 -75.85331 -13.42020 1.000 120.86179 83 ASN A C 1
ATOM 624 O O . ASN A 1 84 ? 9.23988 -77.00278 -13.09182 1.000 119.37504 83 ASN A O 1
ATOM 629 N N . ASP A 1 85 ? 9.49814 -74.82648 -12.56829 1.000 119.68263 84 ASP A N 1
ATOM 630 C CA . ASP A 1 85 ? 9.12664 -74.98400 -11.16715 1.000 120.57980 84 ASP A CA 1
ATOM 631 C C . ASP A 1 85 ? 7.99503 -74.04234 -10.77329 1.000 111.28623 84 ASP A C 1
ATOM 632 O O . ASP A 1 85 ? 7.81833 -73.75792 -9.58471 1.000 114.78810 84 ASP A O 1
ATOM 637 N N . GLY A 1 86 ? 7.23200 -73.54877 -11.74479 1.000 99.49520 85 GLY A N 1
ATOM 638 C CA . GLY A 1 86 ? 6.22278 -72.55193 -11.45745 1.000 94.37749 85 GLY A CA 1
ATOM 639 C C . GLY A 1 86 ? 6.77559 -71.19912 -11.07918 1.000 90.70750 85 GLY A C 1
ATOM 640 O O . GLY A 1 86 ? 6.09861 -70.43849 -10.38466 1.000 88.24037 85 GLY A O 1
ATOM 641 N N . THR A 1 87 ? 7.99452 -70.87351 -11.51327 1.000 93.33747 86 THR A N 1
ATOM 642 C CA . THR A 1 87 ? 8.63895 -69.62463 -11.13579 1.000 95.22442 86 THR A CA 1
ATOM 643 C C . THR A 1 87 ? 9.29405 -68.97676 -12.34795 1.000 93.48095 86 THR A C 1
ATOM 644 O O . THR A 1 87 ? 9.69195 -69.65617 -13.29783 1.000 96.65266 86 THR A O 1
ATOM 648 N N . VAL A 1 88 ? 9.40951 -67.64810 -12.29952 1.000 88.91854 87 VAL A N 1
ATOM 649 C CA . VAL A 1 88 ? 10.19017 -66.88867 -13.26827 1.000 86.71791 87 VAL A CA 1
ATOM 650 C C . VAL A 1 88 ? 11.08206 -65.91394 -12.51186 1.000 90.10353 87 VAL A C 1
ATOM 651 O O . VAL A 1 88 ? 10.76050 -65.47961 -11.40080 1.000 91.50210 87 VAL A O 1
ATOM 655 N N . SER A 1 89 ? 12.21211 -65.57140 -13.12746 1.000 89.73779 88 SER A N 1
ATOM 656 C CA . SER A 1 89 ? 13.18707 -64.69330 -12.49391 1.000 88.79397 88 SER A CA 1
ATOM 657 C C . SER A 1 89 ? 12.63673 -63.27741 -12.36162 1.000 86.29454 88 SER A C 1
ATOM 658 O O . SER A 1 89 ? 12.09399 -62.71595 -13.31810 1.000 81.07787 88 SER A O 1
ATOM 661 N N . ALA A 1 90 ? 12.78956 -62.69595 -11.16974 1.000 90.62449 89 ALA A N 1
ATOM 662 C CA . ALA A 1 90 ? 12.23971 -61.36752 -10.91858 1.000 86.88580 89 ALA A CA 1
ATOM 663 C C . ALA A 1 90 ? 13.01876 -60.28770 -11.66100 1.000 85.53697 89 ALA A C 1
ATOM 664 O O . ALA A 1 90 ? 12.42243 -59.35544 -12.21345 1.000 90.65052 89 ALA A O 1
ATOM 666 N N . ASP A 1 91 ? 14.35046 -60.39025 -11.68617 1.000 89.35641 90 ASP A N 1
ATOM 667 C CA . ASP A 1 91 ? 15.14336 -59.35384 -12.33925 1.000 90.14297 90 ASP A CA 1
ATOM 668 C C . ASP A 1 91 ? 15.00733 -59.41563 -13.85612 1.000 81.36924 90 ASP A C 1
ATOM 669 O O . ASP A 1 91 ? 15.07009 -58.37635 -14.52251 1.000 76.48805 90 ASP A O 1
ATOM 674 N N . GLU A 1 92 ? 14.79714 -60.60990 -14.41625 1.000 79.15537 91 GLU A N 1
ATOM 675 C CA . GLU A 1 92 ? 14.51306 -60.71693 -15.84483 1.000 78.58950 91 GLU A CA 1
ATOM 676 C C . GLU A 1 92 ? 13.22679 -59.97698 -16.19968 1.000 72.82729 91 GLU A C 1
ATOM 677 O O . GLU A 1 92 ? 13.18920 -59.18377 -17.15284 1.000 73.00494 91 GLU A O 1
ATOM 683 N N . LEU A 1 93 ? 12.15936 -60.22271 -15.43275 1.000 72.92090 92 LEU A N 1
ATOM 684 C CA . LEU A 1 93 ? 10.90217 -59.52041 -15.66347 1.000 68.84257 92 LEU A CA 1
ATOM 685 C C . LEU A 1 93 ? 11.07185 -58.01828 -15.48690 1.000 68.00389 92 LEU A C 1
ATOM 686 O O . LEU A 1 93 ? 10.54380 -57.23287 -16.27983 1.000 64.58576 92 LEU A O 1
ATOM 691 N N . SER A 1 94 ? 11.80744 -57.60004 -14.45390 1.000 74.79287 93 SER A N 1
ATOM 692 C CA . SER A 1 94 ? 12.04225 -56.17450 -14.23786 1.000 79.68306 93 SER A CA 1
ATOM 693 C C . SER A 1 94 ? 12.72517 -55.54060 -15.44321 1.000 69.83197 93 SER A C 1
ATOM 694 O O . SER A 1 94 ? 12.28500 -54.50036 -15.95148 1.000 71.09539 93 SER A O 1
ATOM 697 N N . GLN A 1 95 ? 13.80857 -56.16268 -15.91432 1.000 69.67637 94 GLN A N 1
ATOM 698 C CA . GLN A 1 95 ? 14.55746 -55.61031 -17.03610 1.000 74.51747 94 GLN A CA 1
ATOM 699 C C . GLN A 1 95 ? 13.70660 -55.54339 -18.29828 1.000 67.04588 94 GLN A C 1
ATOM 700 O O . GLN A 1 95 ? 13.77145 -54.55778 -19.04210 1.000 67.57029 94 GLN A O 1
ATOM 706 N N . VAL A 1 96 ? 12.89603 -56.57310 -18.56201 1.000 63.36307 95 VAL A N 1
ATOM 707 C CA . VAL A 1 96 ? 12.11051 -56.53237 -19.79594 1.000 64.76618 95 VAL A CA 1
ATOM 708 C C . VAL A 1 96 ? 10.97014 -55.52554 -19.67846 1.000 60.27610 95 VAL A C 1
ATOM 709 O O . VAL A 1 96 ? 10.61770 -54.86032 -20.66288 1.000 62.37177 95 VAL A O 1
ATOM 713 N N . MET A 1 97 ? 10.38909 -55.37815 -18.48269 1.000 59.73574 96 MET A N 1
ATOM 714 C CA . MET A 1 97 ? 9.38933 -54.33777 -18.26861 1.000 63.07224 96 MET A CA 1
ATOM 715 C C . MET A 1 97 ? 9.98215 -52.96091 -18.52112 1.000 64.08819 96 MET A C 1
ATOM 716 O O . MET A 1 97 ? 9.33747 -52.09895 -19.12889 1.000 57.42589 96 MET A O 1
ATOM 721 N N . LEU A 1 98 ? 11.22102 -52.74129 -18.07389 1.000 64.00388 97 LEU A N 1
ATOM 722 C CA . LEU A 1 98 ? 11.84172 -51.43370 -18.26128 1.000 68.79684 97 LEU A CA 1
ATOM 723 C C . LEU A 1 98 ? 12.28768 -51.21426 -19.70276 1.000 67.13905 97 LEU A C 1
ATOM 724 O O . LEU A 1 98 ? 12.28763 -50.07448 -20.18105 1.000 63.25826 97 LEU A O 1
ATOM 729 N N . ALA A 1 99 ? 12.65738 -52.28257 -20.41167 1.000 60.81372 98 ALA A N 1
ATOM 730 C CA . ALA A 1 99 ? 13.16768 -52.13173 -21.76986 1.000 59.58800 98 ALA A CA 1
ATOM 731 C C . ALA A 1 99 ? 12.04666 -51.98166 -22.79153 1.000 60.55355 98 ALA A C 1
ATOM 732 O O . ALA A 1 99 ? 12.16889 -51.19034 -23.73331 1.000 66.57684 98 ALA A O 1
ATOM 734 N N . LEU A 1 100 ? 10.95050 -52.72478 -22.62888 1.000 57.80001 99 LEU A N 1
ATOM 735 C CA . LEU A 1 100 ? 9.88669 -52.73276 -23.62504 1.000 61.56802 99 LEU A CA 1
ATOM 736 C C . LEU A 1 100 ? 8.66934 -51.90793 -23.23151 1.000 67.14106 99 LEU A C 1
ATOM 737 O O . LEU A 1 100 ? 7.87133 -51.55971 -24.10855 1.000 74.11020 99 LEU A O 1
ATOM 742 N N . GLY A 1 101 ? 8.50562 -51.59241 -21.94909 1.000 69.19369 100 GLY A N 1
ATOM 743 C CA . GLY A 1 101 ? 7.32037 -50.88699 -21.50788 1.000 75.73067 100 GLY A CA 1
ATOM 744 C C . GLY A 1 101 ? 7.30693 -49.43161 -21.93223 1.000 83.73615 100 GLY A C 1
ATOM 745 O O . GLY A 1 101 ? 8.33576 -48.82098 -22.22543 1.000 88.49668 100 GLY A O 1
ATOM 746 N N . GLU A 1 102 ? 6.09954 -48.86356 -21.96082 1.000 86.50231 101 GLU A N 1
ATOM 747 C CA . GLU A 1 102 ? 5.90848 -47.48144 -22.37871 1.000 89.23953 101 GLU A CA 1
ATOM 748 C C . GLU A 1 102 ? 5.09270 -46.64283 -21.40637 1.000 82.38916 101 GLU A C 1
ATOM 749 O O . GLU A 1 102 ? 5.11177 -45.41269 -21.52237 1.000 88.60611 101 GLU A O 1
ATOM 755 N N . LEU A 1 103 ? 4.38469 -47.25476 -20.45927 1.000 69.46336 102 LEU A N 1
ATOM 756 C CA . LEU A 1 103 ? 3.48335 -46.52745 -19.57659 1.000 73.36916 102 LEU A CA 1
ATOM 757 C C . LEU A 1 103 ? 3.97098 -46.42626 -18.14224 1.000 75.19118 102 LEU A C 1
ATOM 758 O O . LEU A 1 103 ? 3.61651 -45.46809 -17.45339 1.000 80.92196 102 LEU A O 1
ATOM 763 N N . LEU A 1 104 ? 4.77276 -47.37897 -17.67723 1.000 69.73718 103 LEU A N 1
ATOM 764 C CA . LEU A 1 104 ? 5.08997 -47.50058 -16.26238 1.000 71.64116 103 LEU A CA 1
ATOM 765 C C . LEU A 1 104 ? 6.40536 -46.81315 -15.92108 1.000 85.05973 103 LEU A C 1
ATOM 766 O O . LEU A 1 104 ? 7.39430 -46.93604 -16.65053 1.000 85.18364 103 LEU A O 1
ATOM 771 N N . SER A 1 105 ? 6.40733 -46.09285 -14.80050 1.000 92.49694 104 SER A N 1
ATOM 772 C CA . SER A 1 105 ? 7.64312 -45.56238 -14.25316 1.000 96.37947 104 SER A CA 1
ATOM 773 C C . SER A 1 105 ? 8.44034 -46.68929 -13.60367 1.000 96.06587 104 SER A C 1
ATOM 774 O O . SER A 1 105 ? 7.96703 -47.81948 -13.46024 1.000 90.03819 104 SER A O 1
ATOM 777 N N . ASP A 1 106 ? 9.67016 -46.36917 -13.19966 1.000 98.33288 105 ASP A N 1
ATOM 778 C CA . ASP A 1 106 ? 10.52809 -47.38886 -12.60452 1.000 108.78198 105 ASP A CA 1
ATOM 779 C C . ASP A 1 106 ? 10.03989 -47.78569 -11.21403 1.000 114.62654 105 ASP A C 1
ATOM 780 O O . ASP A 1 106 ? 10.12602 -48.96049 -10.83014 1.000 115.76505 105 ASP A O 1
ATOM 785 N N . GLU A 1 107 ? 9.51171 -46.82545 -10.44986 1.000 114.35605 106 GLU A N 1
ATOM 786 C CA . GLU A 1 107 ? 9.00985 -47.13869 -9.11435 1.000 114.88505 106 GLU A CA 1
ATOM 787 C C . GLU A 1 107 ? 7.81082 -48.07892 -9.17648 1.000 103.83966 106 GLU A C 1
ATOM 788 O O . GLU A 1 107 ? 7.67172 -48.97637 -8.33819 1.000 101.48841 106 GLU A O 1
ATOM 794 N N . GLU A 1 108 ? 6.92946 -47.88455 -10.15960 1.000 96.59546 107 GLU A N 1
ATOM 795 C CA . GLU A 1 108 ? 5.78017 -48.77268 -10.31575 1.000 95.05154 107 GLU A CA 1
ATOM 796 C C . GLU A 1 108 ? 6.23208 -50.19880 -10.62095 1.000 93.37196 107 GLU A C 1
ATOM 797 O O . GLU A 1 108 ? 5.70872 -51.17059 -10.05005 1.000 95.75722 107 GLU A O 1
ATOM 803 N N . VAL A 1 109 ? 7.21925 -50.33560 -11.51059 1.000 86.49474 108 VAL A N 1
ATOM 804 C CA . VAL A 1 109 ? 7.80693 -51.63924 -11.80964 1.000 81.99445 108 VAL A CA 1
ATOM 805 C C . VAL A 1 109 ? 8.34127 -52.28637 -10.53492 1.000 96.35871 108 VAL A C 1
ATOM 806 O O . VAL A 1 109 ? 7.99344 -53.42880 -10.20065 1.000 99.38813 108 VAL A O 1
ATOM 810 N N . LYS A 1 110 ? 9.18859 -51.55451 -9.80301 1.000 99.14525 109 LYS A N 1
ATOM 811 C CA . LYS A 1 110 ? 9.77698 -52.06629 -8.56557 1.000 105.77992 109 LYS A CA 1
ATOM 812 C C . LYS A 1 110 ? 8.70701 -52.51325 -7.57184 1.000 110.57427 109 LYS A C 1
ATOM 813 O O . LYS A 1 110 ? 8.84190 -53.56085 -6.92092 1.000 117.61008 109 LYS A O 1
ATOM 819 N N . ALA A 1 111 ? 7.63235 -51.73176 -7.44688 1.000 104.66579 110 ALA A N 1
ATOM 820 C CA . ALA A 1 111 ? 6.54094 -52.10022 -6.55090 1.000 108.74657 110 ALA A CA 1
ATOM 821 C C . ALA A 1 111 ? 5.90994 -53.42045 -6.97484 1.000 112.49044 110 ALA A C 1
ATOM 822 O O . ALA A 1 111 ? 5.66154 -54.30230 -6.14206 1.000 113.99756 110 ALA A O 1
ATOM 824 N N . MET A 1 112 ? 5.63878 -53.57064 -8.27472 1.000 110.27570 111 MET A N 1
ATOM 825 C CA . MET A 1 112 ? 5.09653 -54.83191 -8.77605 1.000 98.43086 111 MET A CA 1
ATOM 826 C C . MET A 1 112 ? 6.00842 -56.00359 -8.43007 1.000 100.65112 111 MET A C 1
ATOM 827 O O . MET A 1 112 ? 5.53821 -57.07083 -8.00915 1.000 105.02414 111 MET A O 1
ATOM 832 N N . ILE A 1 113 ? 7.31984 -55.82117 -8.59892 1.000 94.16495 112 ILE A N 1
ATOM 833 C CA . ILE A 1 113 ? 8.24202 -56.93043 -8.36697 1.000 102.37068 112 ILE A CA 1
ATOM 834 C C . ILE A 1 113 ? 8.26669 -57.30954 -6.89252 1.000 114.12519 112 ILE A C 1
ATOM 835 O O . ILE A 1 113 ? 8.33592 -58.49639 -6.54771 1.000 107.23004 112 ILE A O 1
ATOM 840 N N . LYS A 1 114 ? 8.19618 -56.32286 -5.99439 1.000 128.90612 113 LYS A N 1
ATOM 841 C CA . LYS A 1 114 ? 8.11536 -56.68769 -4.58135 1.000 133.76909 113 LYS A CA 1
ATOM 842 C C . LYS A 1 114 ? 6.79877 -57.39061 -4.27150 1.000 123.11916 113 LYS A C 1
ATOM 843 O O . LYS A 1 114 ? 6.75982 -58.30275 -3.43652 1.000 124.90075 113 LYS A O 1
ATOM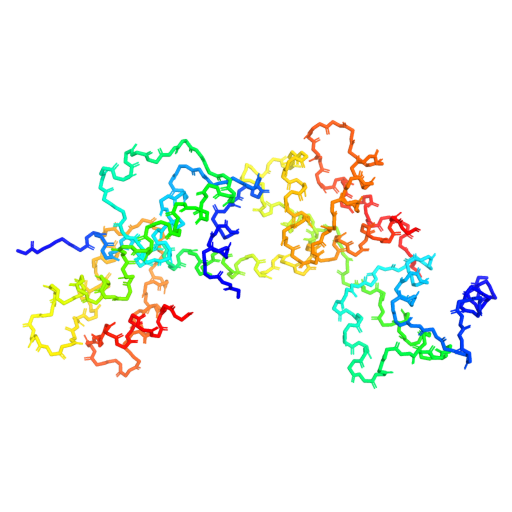 849 N N . GLU A 1 115 ? 5.71165 -56.98342 -4.93267 1.000 111.05740 114 GLU A N 1
ATOM 850 C CA . GLU A 1 115 ? 4.44371 -57.69355 -4.78460 1.000 101.13035 114 GLU A CA 1
ATOM 851 C C . GLU A 1 115 ? 4.60621 -59.17251 -5.10684 1.000 101.56045 114 GLU A C 1
ATOM 852 O O . GLU A 1 115 ? 4.32920 -60.04521 -4.27531 1.000 104.53227 114 GLU A O 1
ATOM 858 N N . ALA A 1 116 ? 5.06152 -59.46536 -6.32681 1.000 92.87777 115 ALA A N 1
ATOM 859 C CA . ALA A 1 116 ? 5.14090 -60.84647 -6.78938 1.000 84.70403 115 ALA A CA 1
ATOM 860 C C . ALA A 1 116 ? 6.17018 -61.66788 -6.02525 1.000 98.14017 115 ALA A C 1
ATOM 861 O O . ALA A 1 116 ? 6.04552 -62.89583 -5.96815 1.000 96.04081 115 ALA A O 1
ATOM 863 N N . ASP A 1 117 ? 7.17957 -61.02460 -5.43867 1.000 109.60131 116 ASP A N 1
ATOM 864 C CA . ASP A 1 117 ? 8.22804 -61.70075 -4.67882 1.000 123.96595 116 ASP A CA 1
ATOM 865 C C . ASP A 1 117 ? 8.27544 -61.07090 -3.29139 1.000 137.58616 116 ASP A C 1
ATOM 866 O O . ASP A 1 117 ? 9.18026 -60.27833 -2.98753 1.000 146.14458 116 ASP A O 1
ATOM 871 N N . PRO A 1 118 ? 7.32578 -61.41269 -2.41556 1.000 135.72053 117 PRO A N 1
ATOM 872 C CA . PRO A 1 118 ? 7.28940 -60.76057 -1.09832 1.000 132.49038 117 PRO A CA 1
ATOM 873 C C . PRO A 1 118 ? 8.45249 -61.14624 -0.20241 1.000 129.49547 117 PRO A C 1
ATOM 874 O O . PRO A 1 118 ? 8.92083 -60.30820 0.57770 1.000 127.72438 117 PRO A O 1
ATOM 878 N N . ASN A 1 119 ? 8.93512 -62.38223 -0.28954 1.000 131.69350 118 ASN A N 1
ATOM 879 C CA . ASN A 1 119 ? 10.08409 -62.82236 0.48859 1.000 141.12577 118 ASN A CA 1
ATOM 880 C C . ASN A 1 119 ? 11.41178 -62.53343 -0.19509 1.000 142.22682 118 ASN A C 1
ATOM 881 O O . ASN A 1 119 ? 12.45673 -62.94379 0.31997 1.000 147.08121 118 ASN A O 1
ATOM 886 N N . GLY A 1 120 ? 11.39973 -61.84596 -1.33410 1.000 135.50461 119 GLY A N 1
ATOM 887 C CA . GLY A 1 120 ? 12.63405 -61.57920 -2.05205 1.000 126.94875 119 GLY A CA 1
ATOM 888 C C . GLY A 1 120 ? 13.35536 -62.82042 -2.52571 1.000 123.23911 119 GLY A C 1
ATOM 889 O O . GLY A 1 120 ? 14.58940 -62.83087 -2.56465 1.000 125.03974 119 GLY A O 1
ATOM 890 N N . THR A 1 121 ? 12.61964 -63.87511 -2.89030 1.000 122.65405 120 THR A N 1
ATOM 891 C CA . THR A 1 121 ? 13.24580 -65.11650 -3.33596 1.000 125.94091 120 THR A CA 1
ATOM 892 C C . THR A 1 121 ? 13.95032 -64.98684 -4.68277 1.000 126.46946 120 THR A C 1
ATOM 893 O O . THR A 1 121 ? 14.54187 -65.97102 -5.13772 1.000 121.14373 120 THR A O 1
ATOM 897 N N . GLY A 1 122 ? 13.91317 -63.81914 -5.32667 1.000 131.22925 121 GLY A N 1
ATOM 898 C CA . GLY A 1 122 ? 14.39468 -63.68883 -6.68729 1.000 136.71496 121 GLY A CA 1
ATOM 899 C C . GLY A 1 122 ? 13.56978 -64.42428 -7.71562 1.000 136.24405 121 GLY A C 1
ATOM 900 O O . GLY A 1 122 ? 13.82877 -64.27540 -8.91668 1.000 138.91841 121 GLY A O 1
ATOM 901 N N . LYS A 1 123 ? 12.59518 -65.21539 -7.28576 1.000 132.26442 122 LYS A N 1
ATOM 902 C CA . LYS A 1 123 ? 11.66777 -65.94076 -8.13373 1.000 121.07814 122 LYS A CA 1
ATOM 903 C C . LYS A 1 123 ? 10.28007 -65.32737 -8.00085 1.000 119.83834 122 LYS A C 1
ATOM 904 O O . LYS A 1 123 ? 10.00667 -64.53359 -7.09685 1.000 118.69417 122 LYS A O 1
ATOM 910 N N . ILE A 1 124 ? 9.40091 -65.69648 -8.92756 1.000 115.56067 123 ILE A N 1
ATOM 911 C CA . ILE A 1 124 ? 8.01082 -65.25778 -8.91574 1.000 107.89233 123 ILE A CA 1
ATOM 912 C C . ILE A 1 124 ? 7.13753 -66.46472 -9.21462 1.000 117.18992 123 ILE A C 1
ATOM 913 O O . ILE A 1 124 ? 7.27486 -67.08297 -10.27577 1.000 117.88190 123 ILE A O 1
ATOM 918 N N . GLN A 1 125 ? 6.22526 -66.78571 -8.29674 1.000 121.07119 124 GLN A N 1
ATOM 919 C CA . GLN A 1 125 ? 5.34894 -67.93615 -8.48498 1.000 122.43399 124 GLN A CA 1
ATOM 920 C C . GLN A 1 125 ? 4.39672 -67.77118 -9.66600 1.000 115.61680 124 GLN A C 1
ATOM 921 O O . GLN A 1 125 ? 3.72709 -68.74065 -10.03639 1.000 122.17602 124 GLN A O 1
ATOM 927 N N . TYR A 1 126 ? 4.35096 -66.58118 -10.26946 1.000 100.53645 125 TYR A N 1
ATOM 928 C CA . TYR A 1 126 ? 3.44629 -66.14318 -11.33549 1.000 88.94324 125 TYR A CA 1
ATOM 929 C C . TYR A 1 126 ? 2.03453 -66.73277 -11.31016 1.000 90.36382 125 TYR A C 1
ATOM 930 O O . TYR A 1 126 ? 1.07271 -65.99576 -11.54293 1.000 89.35974 125 TYR A O 1
ATOM 939 N N . ALA A 1 127 ? 1.87004 -68.02891 -11.04159 1.000 91.69708 126 ALA A N 1
ATOM 940 C CA . ALA A 1 127 ? 0.52215 -68.56401 -10.86648 1.000 91.12723 126 ALA A CA 1
ATOM 941 C C . ALA A 1 127 ? -0.17339 -67.88417 -9.69214 1.000 92.96091 126 ALA A C 1
ATOM 942 O O . ALA A 1 127 ? -1.24331 -67.28064 -9.84454 1.000 87.40210 126 ALA A O 1
ATOM 944 N N . ASN A 1 128 ? 0.43894 -67.96327 -8.50724 1.000 96.00254 127 ASN A N 1
ATOM 945 C CA . ASN A 1 128 ? -0.05881 -67.22514 -7.35082 1.000 99.00455 127 ASN A CA 1
ATOM 946 C C . ASN A 1 128 ? -0.14800 -65.73392 -7.65039 1.000 91.74791 127 ASN A C 1
ATOM 947 O O . ASN A 1 128 ? -1.09024 -65.05890 -7.22028 1.000 90.45207 127 ASN A O 1
ATOM 952 N N . PHE A 1 129 ? 0.81462 -65.20977 -8.40923 1.000 89.26162 128 PHE A N 1
ATOM 953 C CA . PHE A 1 129 ? 0.83535 -63.78518 -8.72450 1.000 85.76341 128 PHE A CA 1
ATOM 954 C C . PHE A 1 129 ? -0.31903 -63.40476 -9.64777 1.000 83.46174 128 PHE A C 1
ATOM 955 O O . PHE A 1 129 ? -1.04565 -62.43941 -9.38337 1.000 86.21745 128 PHE A O 1
ATOM 963 N N . VAL A 1 130 ? -0.51826 -64.16377 -10.72864 1.000 83.62466 129 VAL A N 1
ATOM 964 C CA . VAL A 1 130 ? -1.62355 -63.87225 -11.64026 1.000 80.86312 129 VAL A CA 1
ATOM 965 C C . VAL A 1 130 ? -2.96129 -64.00778 -10.92006 1.000 88.57833 129 VAL A C 1
ATOM 966 O O . VAL A 1 130 ? -3.87814 -63.20000 -11.12628 1.000 75.64669 129 VAL A O 1
ATOM 970 N N . LYS A 1 131 ? -3.09210 -65.01657 -10.05285 1.000 102.15419 130 LYS A N 1
ATOM 971 C CA . LYS A 1 131 ? -4.32140 -65.16705 -9.27856 1.000 97.10320 130 LYS A CA 1
ATOM 972 C C . LYS A 1 131 ? -4.55983 -63.94834 -8.39480 1.000 96.74375 130 LYS A C 1
ATOM 973 O O . LYS A 1 131 ? -5.55135 -63.22846 -8.56018 1.000 91.80822 130 LYS A O 1
ATOM 979 N N . MET A 1 132 ? -3.64092 -63.68446 -7.45682 1.000 98.98902 131 MET A N 1
ATOM 980 C CA . MET A 1 132 ? -3.77459 -62.52750 -6.57040 1.000 100.62666 131 MET A CA 1
ATOM 981 C C . MET A 1 132 ? -3.65588 -61.18638 -7.30664 1.000 100.16898 131 MET A C 1
ATOM 982 O O . MET A 1 132 ? -3.61914 -60.13905 -6.64860 1.000 98.67079 131 MET A O 1
ATOM 987 N N . LEU A 1 133 ? -3.56184 -61.20375 -8.63538 1.000 103.11049 132 LEU A N 1
ATOM 988 C CA . LEU A 1 133 ? -3.70626 -60.00594 -9.45294 1.000 100.05739 132 LEU A CA 1
ATOM 989 C C . LEU A 1 133 ? -5.08762 -59.87154 -10.08500 1.000 97.87841 132 LEU A C 1
ATOM 990 O O . LEU A 1 133 ? -5.62490 -58.76163 -10.14791 1.000 95.65071 132 LEU A O 1
ATOM 995 N N . LEU A 1 134 ? -5.68281 -60.97007 -10.55065 1.000 102.47186 133 LEU A N 1
ATOM 996 C CA . LEU A 1 134 ? -6.90092 -60.90757 -11.35316 1.000 105.10863 133 LEU A CA 1
ATOM 997 C C . LEU A 1 134 ? -8.18768 -60.88464 -10.53159 1.000 116.38697 133 LEU A C 1
ATOM 998 O O . LEU A 1 134 ? -9.27269 -60.95975 -11.11762 1.000 120.78137 133 LEU A O 1
ATOM 1003 N N . LYS A 1 135 ? -8.10192 -60.78039 -9.20793 1.000 117.85817 134 LYS A N 1
ATOM 1004 C CA . LYS A 1 135 ? -9.29926 -60.76233 -8.36353 1.000 117.44918 134 LYS A CA 1
ATOM 1005 C C . LYS A 1 135 ? -10.25548 -59.63052 -8.73193 1.000 120.51945 134 LYS A C 1
ATOM 1006 O O . LYS A 1 135 ? -11.45136 -59.85328 -8.92412 1.000 124.07005 134 LYS A O 1
ATOM 1012 N N . GLU B 2 14 ? -36.92337 -17.56926 10.18729 1.000 108.60347 79 GLU B N 1
ATOM 1013 C CA . GLU B 2 14 ? -36.07417 -18.53383 9.49850 1.000 108.13816 79 GLU B CA 1
ATOM 1014 C C . GLU B 2 14 ? -36.12715 -19.89741 10.18138 1.000 114.78006 79 GLU B C 1
ATOM 1015 O O . GLU B 2 14 ? -36.09320 -20.93386 9.52004 1.000 118.56376 79 GLU B O 1
ATOM 1017 N N . ALA B 2 15 ? -36.20337 -19.89105 11.51314 1.000 97.89494 80 ALA B N 1
ATOM 1018 C CA . ALA B 2 15 ? -36.29816 -21.14163 12.25688 1.000 88.36320 80 ALA B CA 1
ATOM 1019 C C . ALA B 2 15 ? -37.73168 -21.65040 12.33692 1.000 80.22017 80 ALA B C 1
ATOM 1020 O O . ALA B 2 15 ? -37.95604 -22.86697 12.31898 1.000 59.18569 80 ALA B O 1
ATOM 1022 N N . ASP B 2 16 ? -38.70735 -20.74346 12.42418 1.000 74.36101 81 ASP B N 1
ATOM 1023 C CA . ASP B 2 16 ? -40.10335 -21.16351 12.47297 1.000 82.01899 81 ASP B CA 1
ATOM 1024 C C . ASP B 2 16 ? -40.52529 -21.83313 11.17084 1.000 79.55418 81 ASP B C 1
ATOM 1025 O O . ASP B 2 16 ? -41.26361 -22.82635 11.18833 1.000 66.20002 81 ASP B O 1
ATOM 1030 N N . GLU B 2 17 ? -40.06593 -21.30940 10.03059 1.000 79.17954 82 GLU B N 1
ATOM 1031 C CA . GLU B 2 17 ? -40.36898 -21.96176 8.76207 1.000 76.97359 82 GLU B CA 1
ATOM 1032 C C . GLU B 2 17 ? -39.67965 -23.31494 8.65896 1.000 58.83023 82 GLU B C 1
ATOM 1033 O O . GLU B 2 17 ? -40.24557 -24.25139 8.08828 1.000 52.29802 82 GLU B O 1
ATOM 1039 N N . MET B 2 18 ? -38.47835 -23.44581 9.22499 1.000 48.53252 83 MET B N 1
ATOM 1040 C CA . MET B 2 18 ? -37.81348 -24.74488 9.27348 1.000 52.59673 83 MET B CA 1
ATOM 1041 C C . MET B 2 18 ? -38.63617 -25.75009 10.07515 1.000 42.94422 83 MET B C 1
ATOM 1042 O O . MET B 2 18 ? -38.86776 -26.88314 9.62997 1.000 41.67540 83 MET B O 1
ATOM 1047 N N . TYR B 2 19 ? -39.08680 -25.34555 11.26563 1.000 40.15520 84 TYR B N 1
ATOM 1048 C CA . TYR B 2 19 ? -39.92102 -26.21400 12.09273 1.000 52.23716 84 TYR B CA 1
ATOM 1049 C C . TYR B 2 19 ? -41.19938 -26.61050 11.35983 1.000 46.79732 84 TYR B C 1
ATOM 1050 O O . TYR B 2 19 ? -41.59423 -27.78470 11.35938 1.000 39.80815 84 TYR B O 1
ATOM 1059 N N . ALA B 2 20 ? -41.86192 -25.63713 10.72778 1.000 41.87859 85 ALA B N 1
ATOM 1060 C CA . ALA B 2 20 ? -43.13068 -25.91246 10.06037 1.000 40.96110 85 ALA B CA 1
ATOM 1061 C C . ALA B 2 20 ? -42.94039 -26.83784 8.86544 1.000 39.93582 85 ALA B C 1
ATOM 1062 O O . ALA B 2 20 ? -43.74500 -27.75246 8.64438 1.000 42.30661 85 ALA B O 1
ATOM 1064 N N . ARG B 2 21 ? -41.87520 -26.62864 8.09055 1.000 41.73770 86 ARG B N 1
ATOM 1065 C CA . ARG B 2 21 ? -41.62470 -27.48999 6.94163 1.000 42.19212 86 ARG B CA 1
ATOM 1066 C C . ARG B 2 21 ? -41.28383 -28.91018 7.37299 1.000 44.53108 86 ARG B C 1
ATOM 1067 O O . ARG B 2 21 ? -41.70751 -29.87546 6.72560 1.000 40.33996 86 ARG B O 1
ATOM 1075 N N . PHE B 2 22 ? -40.50660 -29.06118 8.44951 1.000 39.12942 87 PHE B N 1
ATOM 1076 C CA . PHE B 2 22 ? -40.26081 -30.39417 8.99295 1.000 38.71883 87 PHE B CA 1
ATOM 1077 C C . PHE B 2 22 ? -41.56644 -31.06284 9.41289 1.000 39.25607 87 PHE B C 1
ATOM 1078 O O . PHE B 2 22 ? -41.82754 -32.22477 9.07228 1.000 40.57168 87 PHE B O 1
ATOM 1086 N N . ASN B 2 23 ? -42.40334 -30.33946 10.15621 1.000 41.59815 88 ASN B N 1
ATOM 1087 C CA . ASN B 2 23 ? -43.60047 -30.95291 10.71845 1.000 44.15445 88 ASN B CA 1
ATOM 1088 C C . ASN B 2 23 ? -44.66747 -31.23735 9.67137 1.000 51.22343 88 ASN B C 1
ATOM 1089 O O . ASN B 2 23 ? -45.51399 -32.10937 9.89245 1.000 46.70896 88 ASN B O 1
ATOM 1094 N N . ALA B 2 24 ? -44.66012 -30.51710 8.54860 1.000 49.83457 89 ALA B N 1
ATOM 1095 C CA . ALA B 2 24 ? -45.60474 -30.82998 7.48118 1.000 48.26611 89 ALA B CA 1
ATOM 1096 C C . ALA B 2 24 ? -45.30337 -32.17955 6.84272 1.000 46.96574 89 ALA B C 1
ATOM 1097 O O . ALA B 2 24 ? -46.21173 -32.83149 6.31388 1.000 44.75559 89 ALA B O 1
ATOM 1099 N N . ARG B 2 25 ? -44.04536 -32.61340 6.87962 1.000 42.16095 90 ARG B N 1
ATOM 1100 C CA . ARG B 2 25 ? -43.63661 -33.89411 6.31603 1.000 45.77434 90 ARG B CA 1
ATOM 1101 C C . ARG B 2 25 ? -43.53988 -35.00055 7.35802 1.000 48.62429 90 ARG B C 1
ATOM 1102 O O . ARG B 2 25 ? -43.25780 -36.14757 6.99958 1.000 46.05163 90 ARG B O 1
ATOM 1110 N N . ALA B 2 26 ? -43.76787 -34.68987 8.62895 1.000 43.73368 91 ALA B N 1
ATOM 1111 C CA . ALA B 2 26 ? -43.48626 -35.61551 9.71386 1.000 46.53103 91 ALA B CA 1
ATOM 1112 C C . ALA B 2 26 ? -44.66691 -36.53525 10.00027 1.000 58.69330 91 ALA B C 1
ATOM 1113 O O . ALA B 2 26 ? -45.83070 -36.17346 9.80805 1.000 47.95083 91 ALA B O 1
ATOM 1115 N N . SER B 2 27 ? -44.34522 -37.74026 10.46971 1.000 63.40425 92 SER B N 1
ATOM 1116 C CA . SER B 2 27 ? -45.33285 -38.71185 10.92359 1.000 73.83174 92 SER B CA 1
ATOM 1117 C C . SER B 2 27 ? -44.95786 -39.13103 12.33670 1.000 72.00055 92 SER B C 1
ATOM 1118 O O . SER B 2 27 ? -43.87733 -39.69030 12.55248 1.000 70.51940 92 SER B O 1
ATOM 1121 N N . GLY B 2 28 ? -45.83539 -38.84614 13.29645 1.000 71.69253 93 GLY B N 1
ATOM 1122 C CA . GLY B 2 28 ? -45.51238 -39.10704 14.68930 1.000 73.34807 93 GLY B CA 1
ATOM 1123 C C . GLY B 2 28 ? -44.29751 -38.35355 15.18213 1.000 73.84748 93 GLY B C 1
ATOM 1124 O O . GLY B 2 28 ? -43.59513 -38.83446 16.07842 1.000 67.85769 93 GLY B O 1
ATOM 1125 N N . GLY B 2 29 ? -44.02225 -37.18314 14.60793 1.000 67.74235 94 GLY B N 1
ATOM 1126 C CA . GLY B 2 29 ? -42.90694 -36.35760 15.01648 1.000 59.14603 94 GLY B CA 1
ATOM 1127 C C . GLY B 2 29 ? -41.59506 -36.63190 14.31476 1.000 52.43190 94 GLY B C 1
ATOM 1128 O O . GLY B 2 29 ? -40.59400 -35.98292 14.64248 1.000 56.19478 94 GLY B O 1
ATOM 1129 N N . LYS B 2 30 ? -41.56213 -37.55967 13.35975 1.000 53.00855 95 LYS B N 1
ATOM 1130 C CA . LYS B 2 30 ? -40.32509 -37.95729 12.70468 1.000 54.61422 95 LYS B CA 1
ATOM 1131 C C . LYS B 2 30 ? -40.47895 -37.91522 11.19122 1.000 49.67733 95 LYS B C 1
ATOM 1132 O O . LYS B 2 30 ? -41.56736 -38.13646 10.65365 1.000 53.99147 95 LYS B O 1
ATOM 1138 N N . VAL B 2 31 ? -39.37103 -37.63638 10.50559 1.000 48.05223 96 VAL B N 1
ATOM 1139 C CA . VAL B 2 31 ? -39.33300 -37.67398 9.04935 1.000 46.08550 96 VAL B CA 1
ATOM 1140 C C . VAL B 2 31 ? -38.27326 -38.67414 8.60674 1.000 48.83817 96 VAL B C 1
ATOM 1141 O O . VAL B 2 31 ? -37.26535 -38.89216 9.28869 1.000 53.02257 96 VAL B O 1
ATOM 1145 N N . SER B 2 32 ? -38.51573 -39.29058 7.45194 1.000 48.92612 97 SER B N 1
ATOM 1146 C CA . SER B 2 32 ? -37.50524 -40.12254 6.81839 1.000 51.84330 97 SER B CA 1
ATOM 1147 C C . SER B 2 32 ? -36.23968 -39.31103 6.56572 1.000 52.28672 97 SER B C 1
ATOM 1148 O O . SER B 2 32 ? -36.28735 -38.09659 6.34406 1.000 49.86680 97 SER B O 1
ATOM 1151 N N . THR B 2 33 ? -35.08714 -39.98503 6.63143 1.000 47.23948 98 THR B N 1
ATOM 1152 C CA . THR B 2 33 ? -33.84345 -39.32109 6.25231 1.000 46.62468 98 THR B CA 1
ATOM 1153 C C . THR B 2 33 ? -33.87445 -38.90722 4.78573 1.000 49.20517 98 THR B C 1
ATOM 1154 O O . THR B 2 33 ? -33.22336 -37.92756 4.39630 1.000 47.68818 98 THR B O 1
ATOM 1158 N N . GLY B 2 34 ? -34.63496 -39.63791 3.96495 1.000 54.89463 99 GLY B N 1
ATOM 1159 C CA . GLY B 2 34 ? -34.87692 -39.20100 2.59939 1.000 57.59080 99 GLY B CA 1
ATOM 1160 C C . GLY B 2 34 ? -35.49419 -37.81654 2.53592 1.000 55.22765 99 GLY B C 1
ATOM 1161 O O . GLY B 2 34 ? -35.04500 -36.95766 1.77503 1.000 53.62046 99 GLY B O 1
ATOM 1162 N N . ASP B 2 35 ? -36.53086 -37.57659 3.34482 1.000 48.44478 100 ASP B N 1
ATOM 1163 C CA . ASP B 2 35 ? -37.12181 -36.24277 3.40433 1.000 50.63175 100 ASP B CA 1
ATOM 1164 C C . ASP B 2 35 ? -36.19200 -35.24390 4.08126 1.000 50.09806 100 ASP B C 1
ATOM 1165 O O . ASP B 2 35 ? -36.25047 -34.04223 3.78616 1.000 46.30562 100 ASP B O 1
ATOM 1170 N N . ALA B 2 36 ? -35.35175 -35.71505 5.00571 1.000 40.45767 101 ALA B N 1
ATOM 1171 C CA . ALA B 2 36 ? -34.38597 -34.83743 5.65278 1.000 44.10544 101 ALA B CA 1
ATOM 1172 C C . ALA B 2 36 ? -33.38856 -34.27642 4.65175 1.000 39.12177 101 ALA B C 1
ATOM 1173 O O . ALA B 2 36 ? -32.96238 -33.12428 4.78817 1.000 39.48983 101 ALA B O 1
ATOM 1175 N N . MET B 2 37 ? -33.01323 -35.06713 3.64171 1.000 39.66204 102 MET B N 1
ATOM 1176 C CA . MET B 2 37 ? -32.17047 -34.54585 2.56619 1.000 40.92039 102 MET B CA 1
ATOM 1177 C C . MET B 2 37 ? -32.82892 -33.35041 1.88432 1.000 47.43603 102 MET B C 1
ATOM 1178 O O . MET B 2 37 ? -32.19869 -32.30285 1.68971 1.000 39.18705 102 MET B O 1
ATOM 1183 N N . ILE B 2 38 ? -34.10867 -33.48989 1.52655 1.000 48.39958 103 ILE B N 1
ATOM 1184 C CA . ILE B 2 38 ? -34.83127 -32.41958 0.83947 1.000 42.13435 103 ILE B CA 1
ATOM 1185 C C . ILE B 2 38 ? -34.94642 -31.19016 1.73131 1.000 42.87975 103 ILE B C 1
ATOM 1186 O O . ILE B 2 38 ? -34.76363 -30.05163 1.27789 1.000 43.65980 103 ILE B O 1
ATOM 1191 N N . LEU B 2 39 ? -35.26014 -31.39807 3.01065 1.000 42.13948 104 LEU B N 1
ATOM 1192 C CA . LEU B 2 39 ? -35.37020 -30.27273 3.93470 1.000 42.69426 104 LEU B CA 1
ATOM 1193 C C . LEU B 2 39 ? -34.03774 -29.54681 4.09168 1.000 47.17081 104 LEU B C 1
ATOM 1194 O O . LEU B 2 39 ? -33.99395 -28.30962 4.11961 1.000 38.28799 104 LEU B O 1
ATOM 1199 N N . ALA B 2 40 ? -32.93778 -30.29708 4.19158 1.000 37.54624 105 ALA B N 1
ATOM 1200 C CA . ALA B 2 40 ? -31.62568 -29.66746 4.29390 1.000 41.46627 105 ALA B CA 1
ATOM 1201 C C . ALA B 2 4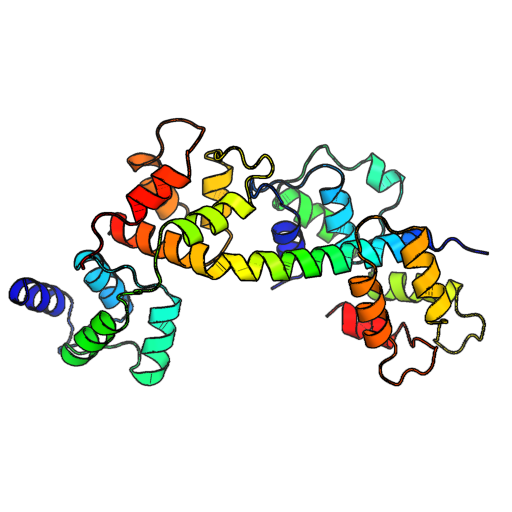0 ? -31.29244 -28.87795 3.03383 1.000 40.19720 105 ALA B C 1
ATOM 1202 O O . ALA B 2 40 ? -30.73745 -27.77561 3.11276 1.000 47.65154 105 ALA B O 1
ATOM 1204 N N . ARG B 2 41 ? -31.63383 -29.41894 1.86032 1.000 37.08167 106 ARG B N 1
ATOM 1205 C CA . ARG B 2 41 ? -31.36995 -28.69333 0.61866 1.000 40.08460 106 ARG B CA 1
ATOM 1206 C C . ARG B 2 41 ? -32.17886 -27.40165 0.54534 1.000 46.81731 106 ARG B C 1
ATOM 1207 O O . ARG B 2 41 ? -31.65800 -26.35436 0.13883 1.000 43.30136 106 ARG B O 1
ATOM 1215 N N . GLN B 2 42 ? -33.45523 -27.45601 0.93613 1.000 44.15389 107 GLN B N 1
ATOM 1216 C CA . GLN B 2 42 ? -34.26539 -26.24317 0.97581 1.000 46.89860 107 GLN B CA 1
ATOM 1217 C C . GLN B 2 42 ? -33.67779 -25.20831 1.92555 1.000 47.96410 107 GLN B C 1
ATOM 1218 O O . GLN B 2 42 ? -33.81809 -24.00225 1.69376 1.000 51.81669 107 GLN B O 1
ATOM 1224 N N . LEU B 2 43 ? -33.00443 -25.65935 2.98438 1.000 49.53777 108 LEU B N 1
ATOM 1225 C CA . LEU B 2 43 ? -32.34583 -24.77227 3.93392 1.000 46.34721 108 LEU B CA 1
ATOM 1226 C C . LEU B 2 43 ? -31.06997 -24.15895 3.37355 1.000 52.05851 108 LEU B C 1
ATOM 1227 O O . LEU B 2 43 ? -30.50340 -23.25647 3.99977 1.000 51.71975 108 LEU B O 1
ATOM 1232 N N . GLY B 2 44 ? -30.61550 -24.61244 2.21159 1.000 46.30420 109 GLY B N 1
ATOM 1233 C CA . GLY B 2 44 ? -29.40410 -24.09167 1.62090 1.000 44.93692 109 GLY B CA 1
ATOM 1234 C C . GLY B 2 44 ? -28.16211 -24.89465 1.91919 1.000 47.87768 109 GLY B C 1
ATOM 1235 O O . GLY B 2 44 ? -27.05675 -24.35972 1.79125 1.000 46.17057 109 GLY B O 1
ATOM 1236 N N . LEU B 2 45 ? -28.30243 -26.15207 2.32674 1.000 41.30175 110 LEU B N 1
ATOM 1237 C CA . LEU B 2 45 ? -27.16953 -27.03272 2.55801 1.000 43.45680 110 LEU B CA 1
ATOM 1238 C C . LEU B 2 45 ? -27.07940 -28.06665 1.44444 1.000 39.13639 110 LEU B C 1
ATOM 1239 O O . LEU B 2 45 ? -28.04952 -28.32508 0.72912 1.000 39.58791 110 LEU B O 1
ATOM 1244 N N . ALA B 2 46 ? -25.90102 -28.66633 1.30198 1.000 35.42253 111 ALA B N 1
ATOM 1245 C CA . ALA B 2 46 ? -25.63575 -29.63716 0.23946 1.000 36.16474 111 ALA B CA 1
ATOM 1246 C C . ALA B 2 46 ? -25.11638 -30.93192 0.84707 1.000 40.96530 111 ALA B C 1
ATOM 1247 O O . ALA B 2 46 ? -23.93121 -31.25964 0.71856 1.000 37.71711 111 ALA B O 1
ATOM 1249 N N . PRO B 2 47 ? -25.97596 -31.69368 1.52285 1.000 36.39125 112 PRO B N 1
ATOM 1250 C CA . PRO B 2 47 ? -25.53799 -32.99484 2.03040 1.000 37.25915 112 PRO B CA 1
ATOM 1251 C C . PRO B 2 47 ? -25.41560 -34.00103 0.90261 1.000 38.10483 112 PRO B C 1
ATOM 1252 O O . PRO B 2 47 ? -26.11956 -33.92618 -0.10798 1.000 35.64982 112 PRO B O 1
ATOM 1256 N N . SER B 2 48 ? -24.50644 -34.95024 1.09077 1.000 35.17448 113 SER B N 1
ATOM 1257 C CA . SER B 2 48 ? -24.32509 -36.05771 0.16870 1.000 37.94370 113 SER B CA 1
ATOM 1258 C C . SER B 2 48 ? -25.06678 -37.28416 0.67811 1.000 39.32322 113 SER B C 1
ATOM 1259 O O . SER B 2 48 ? -25.55986 -37.32536 1.80845 1.000 38.95492 113 SER B O 1
ATOM 1262 N N . TYR B 2 49 ? -25.16691 -38.28961 -0.18972 1.000 36.47338 114 TYR B N 1
ATOM 1263 C CA . TYR B 2 49 ? -25.74336 -39.55548 0.24781 1.000 40.71784 114 TYR B CA 1
ATOM 1264 C C . TYR B 2 49 ? -24.81392 -40.27304 1.21391 1.000 43.48757 114 TYR B C 1
ATOM 1265 O O . TYR B 2 49 ? -25.27699 -41.05877 2.05261 1.000 40.68622 114 TYR B O 1
ATOM 1274 N N . ALA B 2 50 ? -23.50675 -40.00396 1.11942 1.000 41.31918 115 ALA B N 1
ATOM 1275 C CA . ALA B 2 50 ? -22.57194 -40.49766 2.12487 1.000 42.82538 115 ALA B CA 1
ATOM 1276 C C . ALA B 2 50 ? -22.89246 -39.92443 3.49871 1.000 47.72707 115 ALA B C 1
ATOM 1277 O O . ALA B 2 50 ? -22.83738 -40.64347 4.50522 1.000 43.98966 115 ALA B O 1
ATOM 1279 N N . ASP B 2 51 ? -23.23162 -38.62971 3.55928 1.000 38.34726 116 ASP B N 1
ATOM 1280 C CA . ASP B 2 51 ? -23.71499 -38.04249 4.80726 1.000 36.50775 116 ASP B CA 1
ATOM 1281 C C . ASP B 2 51 ? -24.94337 -38.77946 5.32015 1.000 37.89134 116 ASP B C 1
ATOM 1282 O O . ASP B 2 51 ? -25.05653 -39.06113 6.52019 1.000 45.72125 116 ASP B O 1
ATOM 1287 N N . LYS B 2 52 ? -25.87857 -39.09024 4.42048 1.000 37.39644 117 LYS B N 1
ATOM 1288 C CA . LYS B 2 52 ? -27.10890 -39.76441 4.81681 1.000 39.02986 117 LYS B CA 1
ATOM 1289 C C . LYS B 2 52 ? -26.81233 -41.11886 5.44822 1.000 44.03828 117 LYS B C 1
ATOM 1290 O O . LYS B 2 52 ? -27.32060 -41.43814 6.52970 1.000 43.95793 117 LYS B O 1
ATOM 1296 N N . GLN B 2 53 ? -25.97343 -41.92374 4.79074 1.000 43.89928 118 GLN B N 1
ATOM 1297 C CA . GLN B 2 53 ? -25.63425 -43.23565 5.33854 1.000 48.60488 118 GLN B CA 1
ATOM 1298 C C . GLN B 2 53 ? -24.88582 -43.11040 6.66352 1.000 45.65819 118 GLN B C 1
ATOM 1299 O O . GLN B 2 53 ? -25.17072 -43.84526 7.62217 1.000 50.54619 118 GLN B O 1
ATOM 1305 N N . ALA B 2 54 ? -23.92862 -42.17968 6.74038 1.000 48.01597 119 ALA B N 1
ATOM 1306 C CA . ALA B 2 54 ? -23.17704 -41.99314 7.97710 1.000 48.25582 119 ALA B CA 1
ATOM 1307 C C . ALA B 2 54 ? -24.09930 -41.63724 9.13625 1.000 54.54046 119 ALA B C 1
ATOM 1308 O O . ALA B 2 54 ? -23.96112 -42.18421 10.23728 1.000 50.01588 119 ALA B O 1
ATOM 1310 N N . PHE B 2 55 ? -25.05852 -40.73626 8.90784 1.000 46.19400 120 PHE B N 1
ATOM 1311 C CA . PHE B 2 55 ? -25.95739 -40.34659 9.98927 1.000 46.76363 120 PHE B CA 1
ATOM 1312 C C . PHE B 2 55 ? -26.90519 -41.48208 10.35664 1.000 56.11998 120 PHE B C 1
ATOM 1313 O O . PHE B 2 55 ? -27.20820 -41.68719 11.54067 1.000 55.45523 120 PHE B O 1
ATOM 1321 N N . GLU B 2 56 ? -27.37736 -42.23519 9.35751 1.000 53.20407 121 GLU B N 1
ATOM 1322 C CA . GLU B 2 56 ? -28.23844 -43.37648 9.64446 1.000 54.52309 121 GLU B CA 1
ATOM 1323 C C . GLU B 2 56 ? -27.52296 -44.42534 10.48291 1.000 61.69242 121 GLU B C 1
ATOM 1324 O O . GLU B 2 56 ? -28.16596 -45.12878 11.27241 1.000 58.65051 121 GLU B O 1
ATOM 1330 N N . GLU B 2 57 ? -26.20079 -44.55012 10.32226 1.000 63.20516 122 GLU B N 1
ATOM 1331 C CA . GLU B 2 57 ? -25.46600 -45.58926 11.04356 1.000 73.61147 122 GLU B CA 1
ATOM 1332 C C . GLU B 2 57 ? -25.67767 -45.48889 12.55156 1.000 71.94451 122 GLU B C 1
ATOM 1333 O O . GLU B 2 57 ? -25.82381 -46.51079 13.23269 1.000 75.10295 122 GLU B O 1
ATOM 1339 N N . LYS B 2 58 ? -25.70814 -44.27185 13.09231 1.000 71.39809 123 LYS B N 1
ATOM 1340 C CA . LYS B 2 58 ? -25.94218 -44.08442 14.51996 1.000 73.60278 123 LYS B CA 1
ATOM 1341 C C . LYS B 2 58 ? -27.38651 -43.75367 14.86388 1.000 65.03851 123 LYS B C 1
ATOM 1342 O O . LYS B 2 58 ? -27.87086 -44.18714 15.91402 1.000 59.40578 123 LYS B O 1
ATOM 1348 N N . SER B 2 59 ? -28.09271 -43.00559 14.01604 1.000 61.91445 124 SER B N 1
ATOM 1349 C CA . SER B 2 59 ? -29.40168 -42.47783 14.37683 1.000 63.21339 124 SER B CA 1
ATOM 1350 C C . SER B 2 59 ? -30.56094 -43.15215 13.65635 1.000 59.58713 124 SER B C 1
ATOM 1351 O O . SER B 2 59 ? -31.71254 -42.76755 13.88099 1.000 57.28820 124 SER B O 1
ATOM 1354 N N . GLY B 2 60 ? -30.30125 -44.14146 12.80786 1.000 56.75292 125 GLY B N 1
ATOM 1355 C CA . GLY B 2 60 ? -31.38014 -44.72885 12.03674 1.000 61.16323 125 GLY B CA 1
ATOM 1356 C C . GLY B 2 60 ? -31.85472 -43.78651 10.93884 1.000 62.12736 125 GLY B C 1
ATOM 1357 O O . GLY B 2 60 ? -31.27836 -42.72824 10.68905 1.000 60.66243 125 GLY B O 1
ATOM 1358 N N . ASP B 2 61 ? -32.94148 -44.19446 10.27675 1.000 61.68208 126 ASP B N 1
ATOM 1359 C CA . ASP B 2 61 ? -33.47290 -43.46073 9.13242 1.000 70.95941 126 ASP B CA 1
ATOM 1360 C C . ASP B 2 61 ? -34.81617 -42.79362 9.42244 1.000 62.13033 126 ASP B C 1
ATOM 1361 O O . ASP B 2 61 ? -35.57239 -42.50224 8.48896 1.000 54.35272 126 ASP B O 1
ATOM 1366 N N . ASN B 2 62 ? -35.12561 -42.53798 10.69258 1.000 50.31323 127 ASN B N 1
ATOM 1367 C CA . ASN B 2 62 ? -36.31557 -41.78928 11.08596 1.000 57.07340 127 ASN B CA 1
ATOM 1368 C C . ASN B 2 62 ? -35.91022 -40.81101 12.17771 1.000 61.44722 127 ASN B C 1
ATOM 1369 O O . ASN B 2 62 ? -35.50311 -41.22902 13.26623 1.000 62.02567 127 ASN B O 1
ATOM 1374 N N . LEU B 2 63 ? -36.02830 -39.51595 11.89260 1.000 50.35736 128 LEU B N 1
ATOM 1375 C CA . LEU B 2 63 ? -35.45417 -38.47218 12.73073 1.000 48.19609 128 LEU B CA 1
ATOM 1376 C C . LEU B 2 63 ? -36.54546 -37.58251 13.30166 1.000 50.19927 128 LEU B C 1
ATOM 1377 O O . LEU B 2 63 ? -37.38759 -37.07415 12.55463 1.000 49.07672 128 LEU B O 1
ATOM 1382 N N . ASP B 2 64 ? -36.51387 -37.37715 14.61791 1.000 45.68881 129 AS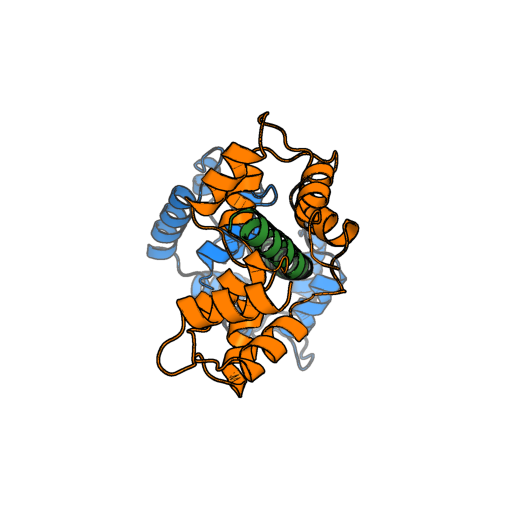P B N 1
ATOM 1383 C CA . ASP B 2 64 ? -37.29570 -36.30770 15.21703 1.000 44.76195 129 ASP B CA 1
ATOM 1384 C C . ASP B 2 64 ? -36.58536 -34.97571 14.97522 1.000 48.60618 129 ASP B C 1
ATOM 1385 O O . ASP B 2 64 ? -35.53242 -34.91396 14.33141 1.000 43.55114 129 ASP B O 1
ATOM 1390 N N . TYR B 2 65 ? -37.15252 -33.89008 15.49980 1.000 46.08272 130 TYR B N 1
ATOM 1391 C CA . TYR B 2 65 ? -36.66175 -32.57073 15.11576 1.000 50.56425 130 TYR B CA 1
ATOM 1392 C C . TYR B 2 65 ? -35.25309 -32.31291 15.64238 1.000 46.69024 130 TYR B C 1
ATOM 1393 O O . TYR B 2 65 ? -34.41661 -31.74662 14.93253 1.000 47.86064 130 TYR B O 1
ATOM 1402 N N . ALA B 2 66 ? -34.97141 -32.71107 16.88590 1.000 48.48672 131 ALA B N 1
ATOM 1403 C CA . ALA B 2 66 ? -33.63546 -32.50556 17.44493 1.000 53.73864 131 ALA B CA 1
ATOM 1404 C C . ALA B 2 66 ? -32.57638 -33.25670 16.63755 1.000 50.85252 131 ALA B C 1
ATOM 1405 O O . ALA B 2 66 ? -31.51226 -32.70901 16.31084 1.000 55.54729 131 ALA B O 1
ATOM 1407 N N . SER B 2 67 ? -32.86050 -34.51519 16.29272 1.000 45.72924 132 SER B N 1
ATOM 1408 C CA . SER B 2 67 ? -31.94193 -35.28827 15.46428 1.000 48.57813 132 SER B CA 1
ATOM 1409 C C . SER B 2 67 ? -31.78886 -34.67989 14.07449 1.000 50.93806 132 SER B C 1
ATOM 1410 O O . SER B 2 67 ? -30.68962 -34.70864 13.50657 1.000 46.24219 132 SER B O 1
ATOM 1413 N N . PHE B 2 68 ? -32.86230 -34.11217 13.51765 1.000 44.10911 133 PHE B N 1
ATOM 1414 C CA . PHE B 2 68 ? -32.74080 -33.43913 12.22927 1.000 44.21329 133 PHE B CA 1
ATOM 1415 C C . PHE B 2 68 ? -31.86351 -32.19977 12.33694 1.000 48.32778 133 PHE B C 1
ATOM 1416 O O . PHE B 2 68 ? -31.09317 -31.89704 11.41910 1.000 43.39252 133 PHE B O 1
ATOM 1424 N N . GLN B 2 69 ? -31.98026 -31.46262 13.44357 1.000 42.91539 134 GLN B N 1
ATOM 1425 C CA . GLN B 2 69 ? -31.10560 -30.31595 13.66210 1.000 45.88501 134 GLN B CA 1
ATOM 1426 C C . GLN B 2 69 ? -29.65037 -30.75214 13.73055 1.000 48.40959 134 GLN B C 1
ATOM 1427 O O . GLN B 2 69 ? -28.76342 -30.08022 13.18973 1.000 46.69451 134 GLN B O 1
ATOM 1433 N N . LYS B 2 70 ? -29.38767 -31.88152 14.39072 1.000 45.64329 135 LYS B N 1
ATOM 1434 C CA . LYS B 2 70 ? -28.02255 -32.39861 14.42959 1.000 52.50593 135 LYS B CA 1
ATOM 1435 C C . LYS B 2 70 ? -27.54027 -32.79649 13.03818 1.000 53.99187 135 LYS B C 1
ATOM 1436 O O . LYS B 2 70 ? -26.39081 -32.52370 12.67193 1.000 53.55650 135 LYS B O 1
ATOM 1442 N N . PHE B 2 71 ? -28.40274 -33.44164 12.24931 1.000 49.43236 136 PHE B N 1
ATOM 1443 C CA . PHE B 2 71 ? -28.03391 -33.79774 10.88085 1.000 45.71789 136 PHE B CA 1
ATOM 1444 C C . PHE B 2 71 ? -27.69000 -32.55726 10.06608 1.000 45.15725 136 PHE B C 1
ATOM 1445 O O . PHE B 2 71 ? -26.70068 -32.53856 9.32357 1.000 46.54279 136 PHE B O 1
ATOM 1453 N N . VAL B 2 72 ? -28.50968 -31.51214 10.19190 1.000 40.86557 137 VAL B N 1
ATOM 1454 C CA . VAL B 2 72 ? -28.23983 -30.24541 9.51792 1.000 46.17074 137 VAL B CA 1
ATOM 1455 C C . VAL B 2 72 ? -26.89887 -29.67831 9.96503 1.000 51.64033 137 VAL B C 1
ATOM 1456 O O . VAL B 2 72 ? -26.10869 -29.19250 9.14667 1.000 49.51607 137 VAL B O 1
ATOM 1460 N N . GLY B 2 73 ? -26.61316 -29.74791 11.26680 1.000 53.89023 138 GLY B N 1
ATOM 1461 C CA . GLY B 2 73 ? -25.40377 -29.13466 11.78630 1.000 60.69609 138 GLY B CA 1
ATOM 1462 C C . GLY B 2 73 ? -24.12609 -29.78523 11.29581 1.000 60.95871 138 GLY B C 1
ATOM 1463 O O . GLY B 2 73 ? -23.07769 -29.13558 11.24159 1.000 66.36981 138 GLY B O 1
ATOM 1464 N N . THR B 2 74 ? -24.18677 -31.06609 10.93623 1.000 60.82200 139 THR B N 1
ATOM 1465 C CA . THR B 2 74 ? -23.01308 -31.80567 10.49232 1.000 62.35271 139 THR B CA 1
ATOM 1466 C C . THR B 2 74 ? -22.93816 -31.94550 8.97556 1.000 52.92692 139 THR B C 1
ATOM 1467 O O . THR B 2 74 ? -22.12910 -32.73414 8.47849 1.000 54.20830 139 THR B O 1
ATOM 1471 N N . SER B 2 75 ? -23.76003 -31.20311 8.22938 1.000 48.09066 140 SER B N 1
ATOM 1472 C CA . SER B 2 75 ? -23.79198 -31.29156 6.77253 1.000 49.11306 140 SER B CA 1
ATOM 1473 C C . SER B 2 75 ? -23.41518 -29.97280 6.10618 1.000 46.41739 140 SER B C 1
ATOM 1474 O O . SER B 2 75 ? -23.75748 -29.74993 4.94025 1.000 44.91502 140 SER B O 1
ATOM 1477 N N . THR B 2 76 ? -22.71421 -29.09245 6.81949 1.000 45.47850 141 THR B N 1
ATOM 1478 C CA . THR B 2 76 ? -22.36119 -27.78965 6.26883 1.000 50.15534 141 THR B CA 1
ATOM 1479 C C . THR B 2 76 ? -21.15093 -27.84262 5.34064 1.000 48.72097 141 THR B C 1
ATOM 1480 O O . THR B 2 76 ? -20.95845 -26.90795 4.55168 1.000 43.33187 141 THR B O 1
ATOM 1484 N N . HIS B 2 77 ? -20.35026 -28.90167 5.42905 1.000 40.91289 142 HIS B N 1
ATOM 1485 C CA . HIS B 2 77 ? -19.17738 -29.10573 4.58456 1.000 45.58727 142 HIS B CA 1
ATOM 1486 C C . HIS B 2 77 ? -18.30329 -27.85358 4.42794 1.000 45.77937 142 HIS B C 1
ATOM 1487 O O . HIS B 2 77 ? -18.19885 -27.29526 3.33859 1.000 41.89394 142 HIS B O 1
ATOM 1494 N N . PRO B 2 78 ? -17.66100 -27.40217 5.51178 1.000 48.38866 143 PRO B N 1
ATOM 1495 C CA . PRO B 2 78 ? -16.77523 -26.23146 5.40575 1.000 50.88294 143 PRO B CA 1
ATOM 1496 C C . PRO B 2 78 ? -15.55455 -26.45779 4.52578 1.000 47.19071 143 PRO B C 1
ATOM 1497 O O . PRO B 2 78 ? -14.86028 -25.48422 4.20755 1.000 55.64163 143 PRO B O 1
ATOM 1501 N N . GLU B 2 79 ? -15.26627 -27.69764 4.12548 1.000 47.96636 144 GLU B N 1
ATOM 1502 C CA . GLU B 2 79 ? -14.12679 -27.95192 3.25204 1.000 52.09955 144 GLU B CA 1
ATOM 1503 C C . GLU B 2 79 ? -14.38566 -27.52820 1.81206 1.000 51.91925 144 GLU B C 1
ATOM 1504 O O . GLU B 2 79 ? -13.42758 -27.42936 1.03723 1.000 49.23911 144 GLU B O 1
ATOM 1510 N 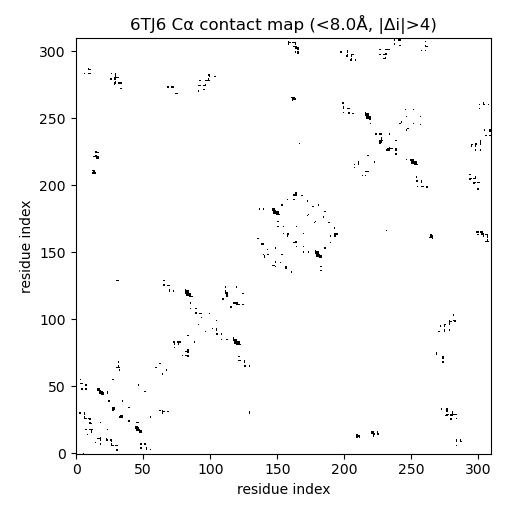N . ASP B 2 80 ? -15.64123 -27.27027 1.44556 1.000 44.89248 145 ASP B N 1
ATOM 1511 C CA . ASP B 2 80 ? -15.97461 -26.91808 0.07179 1.000 42.06847 145 ASP B CA 1
ATOM 1512 C C . ASP B 2 80 ? -15.26646 -25.63908 -0.35676 1.000 48.09909 145 ASP B C 1
ATOM 1513 O O . ASP B 2 80 ? -15.23521 -24.64480 0.37558 1.000 45.27473 145 ASP B O 1
ATOM 1518 N N . ASN B 2 81 ? -14.69620 -25.67295 -1.55898 1.000 47.25405 146 ASN B N 1
ATOM 1519 C CA . ASN B 2 81 ? -13.99647 -24.52497 -2.11980 1.000 51.07895 146 ASN B CA 1
ATOM 1520 C C . ASN B 2 81 ? -13.87495 -24.72114 -3.62400 1.000 51.79649 146 ASN B C 1
ATOM 1521 O O . ASN B 2 81 ? -13.91446 -25.84745 -4.12717 1.000 52.99844 146 ASN B O 1
ATOM 1526 N N . ILE B 2 82 ? -13.69716 -23.60455 -4.33191 1.000 52.75774 147 ILE B N 1
ATOM 1527 C CA . ILE B 2 82 ? -13.81187 -23.61438 -5.78829 1.000 53.62823 147 ILE B CA 1
ATOM 1528 C C . ILE B 2 82 ? -12.69894 -24.44338 -6.42496 1.000 51.71101 147 ILE B C 1
ATOM 1529 O O . ILE B 2 82 ? -12.93213 -25.18161 -7.39243 1.000 53.61338 147 ILE B O 1
ATOM 1534 N N . GLU B 2 83 ? -11.48002 -24.35140 -5.88642 1.000 48.70980 148 GLU B N 1
ATOM 1535 C CA . GLU B 2 83 ? -10.32703 -24.94194 -6.56017 1.000 57.72263 148 GLU B CA 1
ATOM 1536 C C . GLU B 2 83 ? -10.41002 -26.46330 -6.60037 1.000 51.61569 148 GLU B C 1
ATOM 1537 O O . GLU B 2 83 ? -10.06481 -27.08131 -7.61497 1.000 54.60335 148 GLU B O 1
ATOM 1543 N N . ASP B 2 84 ? -10.86992 -27.08770 -5.51611 1.000 50.94694 149 ASP B N 1
ATOM 1544 C CA . ASP B 2 84 ? -10.92362 -28.54722 -5.48546 1.000 48.25966 149 ASP B CA 1
ATOM 1545 C C . ASP B 2 84 ? -11.97290 -29.09029 -6.45328 1.000 48.34951 149 ASP B C 1
ATOM 1546 O O . ASP B 2 84 ? -11.71596 -30.06595 -7.17239 1.000 48.73444 149 ASP B O 1
ATOM 1551 N N . LEU B 2 85 ? -13.15445 -28.46752 -6.49737 1.000 46.41378 150 LEU B N 1
ATOM 1552 C CA . LEU B 2 85 ? -14.15988 -28.85301 -7.48655 1.000 52.88742 150 LEU B CA 1
ATOM 1553 C C . LEU B 2 85 ? -13.62846 -28.67131 -8.90396 1.000 50.74769 150 LEU B C 1
ATOM 1554 O O . LEU B 2 85 ? -13.80189 -29.54569 -9.77124 1.000 51.90388 150 LEU B O 1
ATOM 1559 N N . VAL B 2 86 ? -12.97126 -27.53363 -9.15407 1.000 50.45938 151 VAL B N 1
ATOM 1560 C CA . VAL B 2 86 ? -12.45007 -27.25799 -10.48831 1.000 53.51036 151 VAL B CA 1
ATOM 1561 C C . VAL B 2 86 ? -11.42996 -28.31136 -10.89029 1.000 57.43092 151 VAL B C 1
ATOM 1562 O O . VAL B 2 86 ? -11.41937 -28.77062 -12.03479 1.000 54.51757 151 VAL B O 1
ATOM 1566 N N . 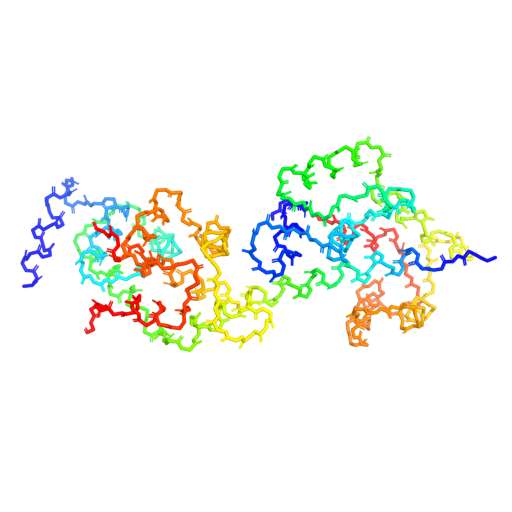GLU B 2 87 ? -10.56142 -28.71611 -9.96104 1.000 62.27170 152 GLU B N 1
ATOM 1567 C CA . GLU B 2 87 ? -9.55842 -29.72540 -10.29182 1.000 61.25052 152 GLU B CA 1
ATOM 1568 C C . GLU B 2 87 ? -10.20361 -31.08499 -10.53511 1.000 55.77768 152 GLU B C 1
ATOM 1569 O O . GLU B 2 87 ? -9.79238 -31.82462 -11.44341 1.000 60.39696 152 GLU B O 1
ATOM 1575 N N . ALA B 2 88 ? -11.22497 -31.42415 -9.74208 1.000 49.24299 153 ALA B N 1
ATOM 1576 C CA . ALA B 2 88 ? -11.97400 -32.65267 -9.98471 1.000 57.01551 153 ALA B CA 1
ATOM 1577 C C . ALA B 2 88 ? -12.49036 -32.70034 -11.41696 1.000 58.02944 153 ALA B C 1
ATOM 1578 O O . ALA B 2 88 ? -12.35346 -33.71841 -12.10663 1.000 53.77858 153 ALA B O 1
ATOM 1580 N N . PHE B 2 89 ? -13.07580 -31.59694 -11.89030 1.000 51.94904 154 PHE B N 1
ATOM 1581 C CA . PHE B 2 89 ? -13.57125 -31.59385 -13.26808 1.000 48.42837 154 PHE B CA 1
ATOM 1582 C C . PHE B 2 89 ? -12.43041 -31.56177 -14.28182 1.000 53.72574 154 PHE B C 1
ATOM 1583 O O . PHE B 2 89 ? -12.48081 -32.25912 -15.30174 1.000 52.45634 154 PHE B O 1
ATOM 1591 N N . ALA B 2 90 ? -11.39348 -30.76396 -14.01987 1.000 51.57644 155 ALA B N 1
ATOM 1592 C CA . ALA B 2 90 ? -10.26799 -30.64290 -14.93828 1.000 53.97346 155 ALA B CA 1
ATOM 1593 C C . ALA B 2 90 ? -9.53087 -31.95863 -15.12625 1.000 56.60483 155 ALA B C 1
ATOM 1594 O O . ALA B 2 90 ? -8.75902 -32.09418 -16.08360 1.000 57.10494 155 ALA B O 1
ATOM 1596 N N . TYR B 2 91 ? -9.73075 -32.91851 -14.21902 1.000 53.17362 156 TYR B N 1
ATOM 1597 C CA . TYR B 2 91 ? -9.17014 -34.25170 -14.42501 1.000 52.94696 156 TYR B CA 1
ATOM 1598 C C . TYR B 2 91 ? -9.57708 -34.84679 -15.77087 1.000 53.56073 156 TYR B C 1
ATOM 1599 O O . TYR B 2 91 ? -8.81824 -35.62615 -16.35996 1.000 50.40022 156 TYR B O 1
ATOM 1608 N N . PHE B 2 92 ? -10.76261 -34.50027 -16.27287 1.000 53.38483 157 PHE B N 1
ATOM 1609 C CA . PHE B 2 92 ? -11.25977 -35.03017 -17.53771 1.000 52.94708 157 PHE B CA 1
ATOM 1610 C C . PHE B 2 92 ? -10.96711 -34.11683 -18.72049 1.000 55.36926 157 PHE B C 1
ATOM 1611 O O . PHE B 2 92 ? -11.37401 -34.43121 -19.84255 1.000 53.15279 157 PHE B O 1
ATOM 1619 N N . ASP B 2 93 ? -10.27601 -32.99951 -18.49509 1.000 55.62161 158 ASP B N 1
ATOM 1620 C CA . ASP B 2 93 ? -9.97393 -32.01111 -19.53001 1.000 53.92315 158 ASP B CA 1
ATOM 1621 C C . ASP B 2 93 ? -8.50281 -32.17374 -19.90657 1.000 62.84257 158 ASP B C 1
ATOM 1622 O O . ASP B 2 93 ? -7.61403 -31.59237 -19.28274 1.000 66.05570 158 ASP B O 1
ATOM 1627 N N . VAL B 2 94 ? -8.24881 -32.97095 -20.94953 1.000 58.84440 159 VAL B N 1
ATOM 1628 C CA . VAL B 2 94 ? -6.87339 -33.33033 -21.28584 1.000 69.32038 159 VAL B CA 1
ATOM 1629 C C . VAL B 2 94 ? -6.08917 -32.10712 -21.75015 1.000 64.16315 159 VAL B C 1
ATOM 1630 O O . VAL B 2 94 ? -4.94271 -31.90046 -21.33452 1.000 64.99006 159 VAL B O 1
ATOM 1634 N N . SER B 2 95 ? -6.69207 -31.26460 -22.59395 1.000 67.54216 160 SER B N 1
ATOM 1635 C CA . SER B 2 95 ? -5.99959 -30.06560 -23.04933 1.000 69.39632 160 SER B CA 1
ATOM 1636 C C . SER B 2 95 ? -5.78003 -29.07306 -21.91813 1.000 75.38322 160 SER B C 1
ATOM 1637 O O . SER B 2 95 ? -4.93875 -28.17879 -22.04969 1.000 77.41457 160 SER B O 1
ATOM 1640 N N . LYS B 2 96 ? -6.51935 -29.21360 -20.81570 1.000 70.10539 161 LYS B N 1
ATOM 1641 C CA . LYS B 2 96 ? -6.43764 -28.30770 -19.67078 1.000 69.72297 161 LYS B CA 1
ATOM 1642 C C . LYS B 2 96 ? -6.73032 -26.86511 -20.06813 1.000 68.77065 161 LYS B C 1
ATOM 1643 O O . LYS B 2 96 ? -6.28149 -25.92423 -19.40840 1.000 67.77887 161 LYS B O 1
ATOM 1649 N N . HIS B 2 97 ? -7.48614 -26.67699 -21.14914 1.000 72.38971 162 HIS B N 1
ATOM 1650 C CA . HIS B 2 97 ? -7.88634 -25.33828 -21.55857 1.000 70.57895 162 HIS B CA 1
ATOM 1651 C C . HIS B 2 97 ? -9.13121 -24.84606 -20.83208 1.000 68.14672 162 HIS B C 1
ATOM 1652 O O . HIS B 2 97 ? -9.48412 -23.66955 -20.97021 1.000 72.03832 162 HIS B O 1
ATOM 1659 N N . GLY B 2 98 ? -9.79783 -25.70555 -20.06683 1.000 66.20617 163 GLY B N 1
ATOM 1660 C CA . GLY B 2 98 ? -10.84602 -25.27723 -19.16643 1.000 59.84873 163 GLY B CA 1
ATOM 1661 C C . GLY B 2 98 ? -12.27167 -25.51259 -19.61524 1.000 65.03567 163 GLY B C 1
ATOM 1662 O O . GLY B 2 98 ? -13.18649 -24.93890 -19.01356 1.000 60.16518 163 GLY B O 1
ATOM 1663 N N . TYR B 2 99 ? -12.50055 -26.35236 -20.62376 1.000 65.43181 164 TYR B N 1
ATOM 1664 C CA . TYR B 2 99 ? -13.83907 -26.56220 -21.15418 1.000 67.64894 164 TYR B CA 1
ATOM 1665 C C . TYR B 2 99 ? -14.17165 -28.04515 -21.21755 1.000 63.00912 164 TYR B C 1
ATOM 1666 O O . TYR B 2 99 ? -13.29604 -28.89044 -21.41948 1.000 66.01836 164 TYR B O 1
ATOM 1675 N N . LEU B 2 100 ? -15.45760 -28.34712 -21.04025 1.000 60.88813 165 LEU B N 1
ATOM 1676 C CA . LEU B 2 100 ? -15.98637 -29.69402 -21.21635 1.000 60.14919 165 LEU B CA 1
ATOM 1677 C C . LEU B 2 100 ? -17.26498 -29.62611 -22.03823 1.000 58.66651 165 LEU B C 1
ATOM 1678 O O . LEU B 2 100 ? -18.06695 -28.70689 -21.87166 1.000 62.31221 165 LEU B O 1
ATOM 1683 N N . THR B 2 101 ? -17.45493 -30.59179 -22.93142 1.000 59.29920 166 THR B N 1
ATOM 1684 C CA . THR B 2 101 ? -18.68444 -30.62136 -23.70838 1.000 55.85393 166 THR B CA 1
ATOM 1685 C C . THR B 2 101 ? -19.85346 -31.07471 -22.83261 1.000 58.80629 166 THR B C 1
ATOM 1686 O O . THR B 2 101 ? -19.67434 -31.58243 -21.72089 1.000 57.48587 166 THR B O 1
ATOM 1690 N N A ARG B 2 102 ? -21.07338 -30.86946 -23.33695 0.500 61.28797 167 ARG B N 1
ATOM 1691 N N B ARG B 2 102 ? -21.07097 -30.87114 -23.34647 0.500 61.30710 167 ARG B N 1
ATOM 1692 C CA A ARG B 2 102 ? -22.23747 -31.36565 -22.61082 0.500 58.27211 167 ARG B CA 1
ATOM 1693 C CA B ARG B 2 102 ? -22.25285 -31.36198 -22.64373 0.500 58.31145 167 ARG B CA 1
ATOM 1694 C C A ARG B 2 102 ? -22.22542 -32.88461 -22.53291 0.500 55.65953 167 ARG B C 1
ATOM 1695 C C B ARG B 2 102 ? -22.22582 -32.87942 -22.53728 0.500 55.65470 167 ARG B C 1
ATOM 1696 O O A ARG B 2 102 ? -22.68289 -33.45887 -21.53953 0.500 55.81862 167 ARG B O 1
ATOM 1697 O O B ARG B 2 102 ? -22.67354 -33.44898 -21.53591 0.500 55.96163 167 ARG B O 1
ATOM 1712 N N . LYS B 2 103 ? -21.69817 -33.54831 -23.56371 1.000 56.38344 168 LYS B N 1
ATOM 1713 C CA . LYS B 2 103 ? -21.52592 -34.99550 -23.51096 1.000 53.84734 168 LYS B CA 1
ATOM 1714 C C . LYS B 2 103 ? -20.62241 -35.38622 -22.34619 1.000 53.63536 168 LYS B C 1
ATOM 1715 O O . LYS B 2 103 ? -20.94080 -36.29783 -21.56817 1.000 53.07392 168 LYS B O 1
ATOM 1721 N N . GLN B 2 104 ? -19.50157 -34.67372 -22.19211 1.000 47.30152 169 GLN B N 1
ATOM 1722 C CA . GLN B 2 104 ? -18.58318 -34.94138 -21.08908 1.000 46.29041 169 GLN B CA 1
ATOM 1723 C C . GLN B 2 104 ? -19.23477 -34.66841 -19.74058 1.000 47.24975 169 GLN B C 1
ATOM 1724 O O . GLN B 2 104 ? -19.13556 -35.48653 -18.82219 1.000 45.74721 169 GLN B O 1
ATOM 1730 N N . MET B 2 105 ? -19.87052 -33.50466 -19.58799 1.000 44.97071 170 MET B N 1
ATOM 1731 C CA . MET B 2 105 ? -20.53204 -33.18794 -18.32543 1.000 46.00311 170 MET B CA 1
ATOM 1732 C C . MET B 2 105 ? -21.55001 -34.26149 -17.96039 1.000 44.92627 170 MET B C 1
ATOM 1733 O O . MET B 2 105 ? -21.58039 -34.74869 -16.82302 1.000 44.26031 170 MET B O 1
ATOM 1738 N N . GLY B 2 106 ? -22.38300 -34.65301 -18.92601 1.000 45.11677 171 GLY B N 1
ATOM 1739 C CA . GLY B 2 106 ? -23.38661 -35.66905 -18.66353 1.000 44.50559 171 GLY B CA 1
ATOM 1740 C C . GLY B 2 106 ? -22.78591 -36.98876 -18.22802 1.000 48.11975 171 GLY B C 1
ATOM 1741 O O . GLY B 2 106 ? -23.20158 -37.57064 -17.22243 1.000 45.69875 171 GLY B O 1
ATOM 1742 N N . ASN B 2 107 ? -21.79388 -37.47944 -18.97571 1.000 44.57520 172 ASN B N 1
ATOM 1743 C CA . ASN B 2 107 ? -21.21991 -38.78148 -18.64905 1.000 41.52521 172 ASN B CA 1
ATOM 1744 C C . ASN B 2 107 ? -20.50207 -38.74784 -17.30415 1.000 45.44410 172 ASN B C 1
ATOM 1745 O O . ASN B 2 107 ? -20.67010 -39.65538 -16.47886 1.000 42.79292 172 ASN B O 1
ATOM 1750 N N . ILE B 2 108 ? -19.69786 -37.70523 -17.06707 1.000 44.42349 173 ILE B N 1
ATOM 1751 C CA . ILE B 2 108 ? -19.00919 -37.55646 -15.78745 1.000 44.12669 173 ILE B CA 1
ATOM 1752 C C . ILE B 2 108 ? -20.01067 -37.57525 -14.64284 1.000 41.52664 173 ILE B C 1
ATOM 1753 O O . ILE B 2 108 ? -19.89398 -38.37572 -13.70701 1.000 40.26886 173 ILE B O 1
ATOM 1758 N N . LEU B 2 109 ? -21.02067 -36.70057 -14.70579 1.000 41.35858 174 LEU B N 1
ATOM 1759 C CA . LEU B 2 109 ? -21.94404 -36.55703 -13.58740 1.000 40.92196 174 LEU B CA 1
ATOM 1760 C C . LEU B 2 109 ? -22.85602 -37.76207 -13.41644 1.000 40.74687 174 LEU B C 1
ATOM 1761 O O . LEU B 2 109 ? -23.32392 -38.00682 -12.29926 1.000 43.67552 174 LEU B O 1
ATOM 1766 N N . MET B 2 110 ? -23.11237 -38.52581 -14.47762 1.000 44.23699 175 MET B N 1
ATOM 1767 C CA . MET B 2 110 ? -23.95524 -39.70979 -14.37369 1.000 45.47862 175 MET B CA 1
ATOM 1768 C C . MET B 2 110 ? -23.16192 -40.99903 -14.21928 1.000 46.60516 175 MET B C 1
ATOM 1769 O O . MET B 2 110 ? -23.76128 -42.07655 -14.18348 1.000 45.97441 175 MET B O 1
ATOM 1774 N N . THR B 2 111 ? -21.84002 -40.92099 -14.12089 1.000 44.14630 176 THR B N 1
ATOM 1775 C CA . THR B 2 111 ? -21.01370 -42.11107 -13.95908 1.000 50.30137 176 THR B CA 1
ATOM 1776 C C . THR B 2 111 ? -20.25125 -42.14890 -12.64364 1.000 50.72658 176 THR B C 1
ATOM 1777 O O . THR B 2 111 ? -20.21107 -43.19414 -11.99218 1.000 54.12853 176 THR B O 1
ATOM 1781 N N . TYR B 2 112 ? -19.66322 -41.03694 -12.21734 1.000 41.56981 177 TYR B N 1
ATOM 1782 C CA . TYR B 2 112 ? -18.74289 -41.03745 -11.08968 1.000 41.93498 177 TYR B CA 1
ATOM 1783 C C . TYR B 2 112 ? -19.39170 -40.47484 -9.82794 1.000 48.56285 177 TYR B C 1
ATOM 1784 O O . TYR B 2 112 ? -20.44678 -39.83852 -9.86204 1.000 42.83094 177 TYR B O 1
ATOM 1793 N N . GLY B 2 113 ? -18.72800 -40.71929 -8.69970 1.000 45.53944 178 GLY B N 1
ATOM 1794 C CA . GLY B 2 113 ? -19.16626 -40.15331 -7.43408 1.000 47.02356 178 GLY B CA 1
ATOM 1795 C C . GLY B 2 113 ? -20.51270 -40.70996 -7.01477 1.000 47.10028 178 GLY B C 1
ATOM 1796 O O . GLY B 2 113 ? -20.68946 -41.92515 -6.85808 1.000 45.59878 178 GLY B O 1
ATOM 1797 N N . GLU B 2 114 ? -21.47764 -39.80836 -6.81782 1.000 37.13784 179 GLU B N 1
ATOM 1798 C CA . GLU B 2 114 ? -22.86878 -40.16186 -6.55567 1.000 41.43630 179 GLU B CA 1
ATOM 1799 C C . GLU B 2 114 ? -23.67646 -39.81524 -7.80002 1.000 41.02596 179 GLU B C 1
ATOM 1800 O O . GLU B 2 114 ? -24.20216 -38.69406 -7.91827 1.000 41.15755 179 GLU B O 1
ATOM 1806 N N . PRO B 2 115 ? -23.81221 -40.74484 -8.74736 1.000 43.03151 180 PRO B N 1
ATOM 1807 C CA . PRO B 2 115 ? -24.26890 -40.38510 -10.09601 1.000 41.51750 180 PRO B CA 1
ATOM 1808 C C . PRO B 2 115 ? -25.64631 -39.74284 -10.10504 1.000 37.72932 180 PRO B C 1
ATOM 1809 O O . PRO B 2 115 ? -26.56090 -40.17415 -9.39936 1.000 35.05795 180 PRO B O 1
ATOM 1813 N N . LEU B 2 116 ? -25.78284 -38.70370 -10.92365 1.000 42.07640 181 LEU B N 1
ATOM 1814 C CA . LEU B 2 116 ? -27.08437 -38.11311 -11.17735 1.000 40.06268 181 LEU B CA 1
ATOM 1815 C C . LEU B 2 116 ? -27.93002 -39.05484 -12.02277 1.000 41.48089 181 LEU B C 1
ATOM 1816 O O . LEU B 2 116 ? -27.42135 -39.79039 -12.87335 1.000 40.04480 181 LEU B O 1
ATOM 1821 N N . THR B 2 117 ? -29.23586 -39.02894 -11.78135 1.000 39.01648 182 THR B N 1
ATOM 1822 C CA . THR B 2 117 ? -30.15462 -39.65860 -12.70856 1.000 41.85442 182 THR B CA 1
ATOM 1823 C C . THR B 2 117 ? -30.23519 -38.83066 -13.99112 1.000 47.06675 182 THR B C 1
ATOM 1824 O O . THR B 2 117 ? -29.80390 -37.67629 -14.04976 1.000 43.57552 182 THR B O 1
ATOM 1828 N N . THR B 2 118 ? -30.78669 -39.44091 -15.04097 1.000 50.40119 183 THR B N 1
ATOM 1829 C CA A THR B 2 118 ? -30.97964 -38.71395 -16.29281 0.490 50.43247 183 THR B CA 1
ATOM 1830 C CA B THR B 2 118 ? -30.96524 -38.70562 -16.28709 0.210 50.04313 183 THR B CA 1
ATOM 1831 C CA C THR B 2 118 ? -30.98229 -38.71806 -16.29264 0.300 50.19511 183 THR B CA 1
ATOM 1832 C C . THR B 2 118 ? -31.89013 -37.51092 -16.09849 1.000 47.60519 183 THR B C 1
ATOM 1833 O O . THR B 2 118 ? -31.68885 -36.46793 -16.73350 1.000 50.39713 183 THR B O 1
ATOM 1843 N N . GLU B 2 119 ? -32.88695 -37.63191 -15.22109 1.000 44.98129 184 GLU B N 1
ATOM 1844 C CA . GLU B 2 119 ? -33.80096 -36.52451 -14.96739 1.000 55.18494 184 GLU B CA 1
ATOM 1845 C C . GLU B 2 119 ? -33.08689 -35.37732 -14.25902 1.000 47.64679 184 GLU B C 1
ATOM 1846 O O . GLU B 2 119 ? -33.24089 -34.20500 -14.63416 1.000 48.72038 184 GLU B O 1
ATOM 1852 N N . GLU B 2 120 ? -32.29846 -35.70195 -13.22843 1.000 41.53640 185 GLU B N 1
ATOM 1853 C CA . GLU B 2 120 ? -31.51343 -34.68883 -12.52696 1.000 43.23160 185 GLU B CA 1
ATOM 1854 C C . GLU B 2 120 ? -30.58786 -33.94992 -13.48560 1.000 43.69692 185 GLU B C 1
ATOM 1855 O O . GLU B 2 120 ? -30.54698 -32.71046 -13.50302 1.000 43.86210 185 GLU B O 1
ATOM 1861 N N . PHE B 2 121 ? -29.83846 -34.69843 -14.29995 1.000 44.33576 186 PHE B N 1
ATOM 1862 C CA . PHE B 2 121 ? -28.89617 -34.05419 -15.20461 1.000 50.20009 186 PHE B CA 1
ATOM 1863 C C . PHE B 2 121 ? -29.61301 -33.23870 -16.26861 1.000 50.14087 186 PHE B C 1
ATOM 1864 O O . PHE B 2 121 ? -29.12711 -32.17735 -16.66928 1.000 47.46605 186 PHE B O 1
ATOM 1872 N N . ASN B 2 122 ? -30.75289 -33.72311 -16.75966 1.000 49.60784 187 ASN B N 1
ATOM 1873 C CA . ASN B 2 122 ? -31.46732 -32.96354 -17.77792 1.000 50.48572 187 ASN B CA 1
ATOM 1874 C C . ASN B 2 122 ? -32.00008 -31.65168 -17.21603 1.000 49.51201 187 ASN B C 1
ATOM 1875 O O . ASN B 2 122 ? -31.93682 -30.61584 -17.88809 1.000 51.60780 187 ASN B O 1
ATOM 1880 N N . ALA B 2 123 ? -32.51532 -31.66681 -15.98349 1.000 44.80139 188 ALA B N 1
ATOM 1881 C CA . ALA B 2 123 ? -32.94382 -30.41743 -15.35550 1.000 45.33848 188 ALA B CA 1
ATOM 1882 C C . ALA B 2 123 ? -31.76860 -29.45639 -15.18379 1.000 46.50433 188 ALA B C 1
ATOM 1883 O O . ALA B 2 123 ? -31.85908 -28.26394 -15.52633 1.000 47.87110 188 ALA B O 1
ATOM 1885 N N . LEU B 2 124 ? -30.65116 -29.96809 -14.65516 1.000 49.32241 189 LEU B N 1
ATOM 1886 C CA . LEU B 2 124 ? -29.44503 -29.15648 -14.50804 1.000 44.45867 189 LEU B CA 1
ATOM 1887 C C . LEU B 2 124 ? -29.03025 -28.53744 -15.83590 1.000 44.66773 189 LEU B C 1
ATOM 1888 O O . LEU B 2 124 ? -28.74779 -27.33661 -15.91461 1.000 49.87186 189 LEU B O 1
ATOM 1893 N N . ALA B 2 125 ? -28.98776 -29.35155 -16.89228 1.000 46.16265 190 ALA B N 1
ATOM 1894 C CA . ALA B 2 125 ? -28.53394 -28.87934 -18.19430 1.000 48.92737 190 ALA B CA 1
ATOM 1895 C C . ALA B 2 125 ? -29.49118 -27.84732 -18.76874 1.000 52.08516 190 ALA B C 1
ATOM 1896 O O . ALA B 2 125 ? -29.06147 -26.87171 -19.39667 1.000 57.14099 190 ALA B O 1
ATOM 1898 N N . ALA B 2 126 ? -30.79574 -28.04659 -18.56410 1.000 55.89040 191 ALA B N 1
ATOM 1899 C CA . ALA B 2 126 ? -31.77399 -27.08713 -19.05692 1.000 56.65072 191 ALA B CA 1
ATOM 1900 C C . ALA B 2 126 ? -31.60057 -25.73429 -18.38517 1.000 57.65922 191 ALA B C 1
ATOM 1901 O O . ALA B 2 126 ? -31.74962 -24.69337 -19.03423 1.000 65.78847 191 ALA B O 1
ATOM 1903 N N . GLU B 2 127 ? -31.27458 -25.71979 -17.09015 1.000 57.48577 192 GLU B N 1
ATOM 1904 C CA . GLU B 2 127 ? -31.17322 -24.41829 -16.43703 1.000 58.73613 192 GLU B CA 1
ATOM 1905 C C . GLU B 2 127 ? -29.79741 -23.77354 -16.58814 1.000 61.35941 192 GLU B C 1
ATOM 1906 O O . GLU B 2 127 ? -29.70817 -22.54086 -16.62211 1.000 55.68720 192 GLU B O 1
ATOM 1912 N N . TYR B 2 128 ? -28.72202 -24.55869 -16.69459 1.000 57.27522 193 TYR B N 1
ATOM 1913 C CA . TYR B 2 128 ? -27.37681 -24.01552 -16.55255 1.000 55.91949 193 TYR B CA 1
ATOM 1914 C C . TYR B 2 128 ? -26.49146 -24.12680 -17.78603 1.000 63.82880 193 TYR B C 1
ATOM 1915 O O . TYR B 2 128 ? -25.50075 -23.39140 -17.87136 1.000 65.33232 193 TYR B O 1
ATOM 1924 N N . PHE B 2 129 ? -26.80024 -25.00781 -18.73138 1.000 62.84021 194 PHE B N 1
ATOM 1925 C CA . PHE B 2 129 ? -25.97345 -25.18803 -19.91943 1.000 66.24664 194 PHE B CA 1
ATOM 1926 C C . PHE B 2 129 ? -26.62864 -24.48309 -21.10177 1.000 70.30204 194 PHE B C 1
ATOM 1927 O O . PHE B 2 129 ? -27.72305 -24.86678 -21.53003 1.000 81.21212 194 PHE B O 1
ATOM 1935 N N . THR B 2 130 ? -25.95513 -23.46138 -21.62904 1.000 70.56903 195 THR B N 1
ATOM 1936 C CA . THR B 2 130 ? -26.43040 -22.76350 -22.83016 1.000 82.35530 195 THR B CA 1
ATOM 1937 C C . THR B 2 130 ? -25.78773 -23.37362 -24.07286 1.000 88.09397 195 THR B C 1
ATOM 1938 O O . THR B 2 130 ? -26.46230 -24.02492 -24.87601 1.000 96.30984 195 THR B O 1
ATOM 1942 N N . SER B 2 131 ? -24.48264 -23.16964 -24.23799 1.000 87.04964 196 SER B N 1
ATOM 1943 C CA . SER B 2 131 ? -23.76608 -23.69756 -25.38668 1.000 85.34575 196 SER B CA 1
ATOM 1944 C C . SER B 2 131 ? -23.33202 -25.13940 -25.12723 1.000 87.27471 196 SER B C 1
ATOM 1945 O O . SER B 2 131 ? -23.53129 -25.69682 -24.04515 1.000 83.72827 196 SER B O 1
ATOM 1948 N N . ASP B 2 132 ? -22.72414 -25.75189 -26.14203 1.000 89.06049 197 ASP B N 1
ATOM 1949 C CA . ASP B 2 132 ? -22.20337 -27.10613 -26.02264 1.000 83.42883 197 ASP B CA 1
ATOM 1950 C C . ASP B 2 132 ? -20.85438 -27.15469 -25.31389 1.000 75.79455 197 ASP B C 1
ATOM 1951 O O . ASP B 2 132 ? -20.39866 -28.24529 -24.95752 1.000 75.48122 197 ASP B O 1
ATOM 1956 N N . GLN B 2 133 ? -20.21968 -26.00588 -25.08412 1.000 71.16077 198 GLN B N 1
ATOM 1957 C CA . GLN B 2 133 ? -18.92304 -25.92094 -24.41827 1.000 75.58165 198 GLN B CA 1
ATOM 1958 C C . GLN B 2 133 ? -19.11052 -25.23794 -23.06925 1.000 74.10931 198 GLN B C 1
ATOM 1959 O O . GLN B 2 133 ? -19.39574 -24.03714 -23.01065 1.000 71.02783 198 GLN B O 1
ATOM 1965 N N . ILE B 2 134 ? -18.94205 -25.99758 -21.99026 1.000 66.86617 199 ILE B N 1
ATOM 1966 C CA . ILE B 2 134 ? -19.14506 -25.51393 -20.63253 1.000 61.86677 199 ILE B CA 1
ATOM 1967 C C . ILE B 2 134 ? -17.79424 -25.13279 -20.04549 1.000 60.73826 199 ILE B C 1
ATOM 1968 O O . ILE B 2 134 ? -16.86750 -25.95544 -20.00398 1.000 61.49247 199 ILE B O 1
ATOM 1973 N N . ASP B 2 135 ? -17.68621 -23.87712 -19.61690 1.000 63.52199 200 ASP B N 1
ATOM 1974 C CA . ASP B 2 135 ? -16.61967 -23.41269 -18.73417 1.000 61.71810 200 ASP B CA 1
ATOM 1975 C C . ASP B 2 135 ? -16.90308 -23.97610 -17.34878 1.000 53.76237 200 ASP B C 1
ATOM 1976 O O . ASP B 2 135 ? -17.72392 -23.43545 -16.60522 1.000 55.08744 200 ASP B O 1
ATOM 1981 N N . TYR B 2 136 ? -16.23013 -25.07140 -16.98662 1.000 56.72962 201 TYR B N 1
ATOM 1982 C CA . TYR B 2 136 ? -16.57860 -25.73654 -15.73632 1.000 53.52689 201 TYR B CA 1
ATOM 1983 C C . TYR B 2 136 ? -16.11335 -24.96428 -14.50710 1.000 52.16832 201 TYR B C 1
ATOM 1984 O O . TYR B 2 136 ? -16.63400 -25.20704 -13.41423 1.000 51.44891 201 TYR B O 1
ATOM 1993 N N . ARG B 2 137 ? -15.18180 -24.01983 -14.65389 1.000 54.33853 202 ARG B N 1
ATOM 1994 C CA . ARG B 2 137 ? -14.84677 -23.15712 -13.52525 1.000 55.15134 202 ARG B CA 1
ATOM 1995 C C . ARG B 2 137 ? -16.02770 -22.26817 -13.15310 1.000 56.08304 202 ARG B C 1
ATOM 1996 O O . ARG B 2 137 ? -16.41758 -22.18933 -11.97988 1.000 54.60175 202 ARG B O 1
ATOM 2004 N N . GLN B 2 138 ? -16.61039 -21.58819 -14.14602 1.000 55.64021 203 GLN B N 1
ATOM 2005 C CA . GLN B 2 138 ? -17.77671 -20.75163 -13.88596 1.000 56.46677 203 GLN B CA 1
ATOM 2006 C C . GLN B 2 138 ? -18.96189 -21.58923 -13.42471 1.000 54.76879 203 GLN B C 1
ATOM 2007 O O . GLN B 2 138 ? -19.73504 -21.16059 -12.56008 1.000 53.01078 203 GLN B O 1
ATOM 2013 N N . PHE B 2 139 ? -19.11067 -22.79559 -13.97525 1.000 52.20071 204 PHE B N 1
ATOM 2014 C CA . PHE B 2 139 ? -20.17962 -23.67993 -13.52932 1.000 45.98618 204 PHE B CA 1
ATOM 2015 C C . PHE B 2 139 ? -20.01016 -24.05469 -12.06164 1.000 48.91680 204 PHE B C 1
ATOM 2016 O O . PHE B 2 139 ? -20.97832 -24.04592 -11.29401 1.000 45.67346 204 PHE B O 1
ATOM 2024 N N . CYS B 2 140 ? -18.78411 -24.39435 -11.65194 1.000 47.78472 205 CYS B N 1
ATOM 2025 C CA . CYS B 2 140 ? -18.55189 -24.75136 -10.25478 1.000 45.26278 205 CYS B CA 1
ATOM 2026 C C . CYS B 2 140 ? -18.77820 -23.55760 -9.33484 1.000 45.72552 205 CYS B C 1
ATOM 2027 O O . CYS B 2 140 ? -19.34291 -23.70202 -8.24203 1.000 49.71010 205 CYS B O 1
ATOM 2030 N N . LYS B 2 141 ? -18.34111 -22.36940 -9.76120 1.000 47.66131 206 LYS B N 1
ATOM 2031 C CA . LYS B 2 141 ? -18.62384 -21.15878 -8.99570 1.000 50.03384 206 LYS B CA 1
ATOM 2032 C C . LYS B 2 141 ? -20.12511 -20.95771 -8.81829 1.000 54.03174 206 LYS B C 1
ATOM 2033 O O . LYS B 2 141 ? -20.59105 -20.62591 -7.72139 1.000 53.70516 206 LYS B O 1
ATOM 2039 N N . ALA B 2 142 ? -20.89805 -21.14652 -9.88970 1.000 52.60452 207 ALA B N 1
ATOM 2040 C CA . ALA B 2 142 ? -22.34877 -21.03269 -9.78287 1.000 52.28734 207 ALA B CA 1
ATOM 2041 C C . ALA B 2 142 ? -22.91196 -22.07117 -8.82350 1.000 52.28656 207 ALA B C 1
ATOM 2042 O O . ALA B 2 142 ? -23.82778 -21.77694 -8.04343 1.000 50.53779 207 ALA B O 1
ATOM 2044 N N . MET B 2 143 ? -22.37732 -23.29471 -8.86913 1.000 43.66727 208 MET B N 1
ATOM 2045 C CA . MET B 2 143 ? -22.88004 -24.35010 -7.99538 1.000 45.32994 208 MET B CA 1
ATOM 2046 C C . MET B 2 143 ? -22.60956 -24.03381 -6.53305 1.000 37.29157 208 MET B C 1
ATOM 2047 O O . MET B 2 143 ? -23.41200 -24.37491 -5.65917 1.000 42.94844 208 MET B O 1
ATOM 2052 N N . LEU B 2 144 ? -21.49169 -23.37407 -6.24475 1.000 40.27730 209 LEU B N 1
ATOM 2053 C CA . LEU B 2 144 ? -21.20172 -23.01428 -4.86322 1.000 44.05599 209 LEU B CA 1
ATOM 2054 C C . LEU B 2 144 ? -22.02724 -21.83120 -4.36349 1.000 48.31197 209 LEU B C 1
ATOM 2055 O O . LEU B 2 144 ? -22.09671 -21.60964 -3.14960 1.000 47.33161 209 LEU B O 1
ATOM 2060 N N . GLU B 2 145 ? -22.65901 -21.07599 -5.25701 1.000 53.25223 210 GLU B N 1
ATOM 2061 C CA . GLU B 2 145 ? -23.45080 -19.92908 -4.83761 1.000 51.28134 210 GLU B CA 1
ATOM 2062 C C . GLU B 2 145 ? -24.71344 -20.37783 -4.10325 1.000 51.41727 210 GLU B C 1
ATOM 2063 O O . GLU B 2 145 ? -25.18717 -21.50868 -4.25325 1.000 49.13774 210 GLU B O 1
ATOM 2069 N N . ALA B 2 146 ? -25.25491 -19.46167 -3.29838 1.000 56.28270 211 ALA B N 1
ATOM 2070 C CA . ALA B 2 146 ? -26.49510 -19.58694 -2.53419 1.000 69.21528 211 ALA B CA 1
ATOM 2071 C C . ALA B 2 146 ? -26.39316 -20.55193 -1.35794 1.000 73.13400 211 ALA B C 1
ATOM 2072 O O . ALA B 2 146 ? -27.39311 -20.75011 -0.65781 1.000 67.03360 211 ALA B O 1
ATOM 2074 N N . GLU B 2 147 ? -25.23168 -21.15310 -1.10910 1.000 72.09251 212 GLU B N 1
ATOM 2075 C CA . GLU B 2 147 ? -25.07672 -22.02005 0.05189 1.000 79.30704 212 GLU B CA 1
ATOM 2076 C C . GLU B 2 147 ? -25.22064 -21.21217 1.33571 1.000 90.41680 212 GLU B C 1
ATOM 2077 O O . GLU B 2 147 ? -24.58507 -20.16689 1.50017 1.000 100.24095 212 GLU B O 1
ATOM 2083 N N . ASN B 2 148 ? -26.06583 -21.69824 2.24252 1.000 90.25922 213 ASN B N 1
ATOM 2084 C CA . ASN B 2 148 ? -26.29943 -21.01036 3.50609 1.000 96.07388 213 ASN B CA 1
ATOM 2085 C C . ASN B 2 148 ? -25.01968 -20.98262 4.33360 1.000 106.04439 213 ASN B C 1
ATOM 2086 O O . ASN B 2 148 ? -24.44907 -22.03237 4.64482 1.000 103.40688 213 ASN B O 1
ATOM 2091 N N . LEU B 2 149 ? -24.56019 -19.78123 4.67340 1.000 116.24228 214 LEU B N 1
ATOM 2092 C CA . LEU B 2 149 ? -23.35407 -19.6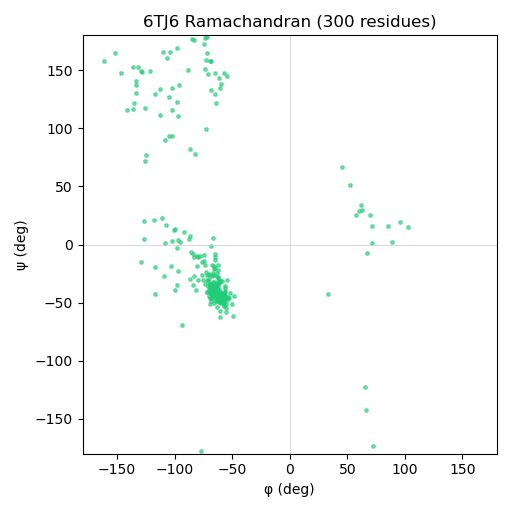2184 5.48143 1.000 108.55518 214 LEU B CA 1
ATOM 2093 C C . LEU B 2 149 ? -23.66010 -18.92078 6.80073 1.000 108.75623 214 LEU B C 1
ATOM 2094 O O . LEU B 2 149 ? -24.32190 -19.48096 7.67438 1.000 106.70235 214 LEU B O 1
ATOM 2099 N N . ALA C 3 4 ? 13.67350 -68.64502 -28.33889 1.000 92.66994 776 ALA C N 1
ATOM 2100 C CA . ALA C 3 4 ? 13.28715 -67.74361 -27.25933 1.000 95.52920 776 ALA C CA 1
ATOM 2101 C C . ALA C 3 4 ? 12.05777 -66.92416 -27.64242 1.000 101.51374 776 ALA C C 1
ATOM 2102 O O . ALA C 3 4 ? 12.05900 -66.22052 -28.65308 1.000 105.26080 776 ALA C O 1
ATOM 2104 N N . SER C 3 5 ? 11.01132 -67.01820 -26.82484 1.000 98.07930 777 SER C N 1
ATOM 2105 C CA . SER C 3 5 ? 9.77202 -66.30082 -27.08490 1.000 96.13611 777 SER C CA 1
ATOM 2106 C C . SER C 3 5 ? 9.95820 -64.80377 -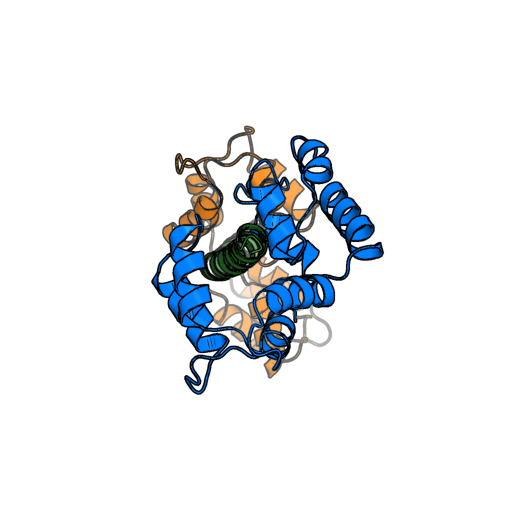26.83469 1.000 93.49564 777 SER C C 1
ATOM 2107 O O . SER C 3 5 ? 11.02566 -64.33481 -26.42892 1.000 101.91144 777 SER C O 1
ATOM 2110 N N . SER C 3 6 ? 8.89411 -64.04499 -27.07871 1.000 78.54828 778 SER C N 1
ATOM 2111 C CA . SER C 3 6 ? 8.89546 -62.60199 -26.88784 1.000 72.98912 778 SER C CA 1
ATOM 2112 C C . SER C 3 6 ? 8.18186 -62.23656 -25.59211 1.000 59.06984 778 SER C C 1
ATOM 2113 O O . SER C 3 6 ? 7.10217 -62.75645 -25.29621 1.000 56.02103 778 SER C O 1
ATOM 2116 N N . TRP C 3 7 ? 8.79521 -61.33725 -24.82119 1.000 56.97305 779 TRP C N 1
ATOM 2117 C CA . TRP C 3 7 ? 8.18690 -60.81139 -23.60626 1.000 55.88400 779 TRP C CA 1
ATOM 2118 C C . TRP C 3 7 ? 7.12918 -59.74845 -23.87684 1.000 55.93880 779 TRP C C 1
ATOM 2119 O O . TRP C 3 7 ? 6.41980 -59.35836 -22.94177 1.000 54.49642 779 TRP C O 1
ATOM 2130 N N . GLU C 3 8 ? 7.00817 -59.27556 -25.11778 1.000 56.31558 780 GLU C N 1
ATOM 2131 C CA . GLU C 3 8 ? 6.17991 -58.10250 -25.39209 1.000 60.26033 780 GLU C CA 1
ATOM 2132 C C . GLU C 3 8 ? 4.70434 -58.26856 -25.02953 1.000 58.70381 780 GLU C C 1
ATOM 2133 O O . GLU C 3 8 ? 4.13344 -57.31607 -24.46974 1.000 56.85407 780 GLU C O 1
ATOM 2139 N N . PRO C 3 9 ? 4.02788 -59.38927 -25.31935 1.000 62.84210 781 PRO C N 1
ATOM 2140 C CA . PRO C 3 9 ? 2.61322 -59.49388 -24.90192 1.000 60.94952 781 PRO C CA 1
ATOM 2141 C C . PRO C 3 9 ? 2.42532 -59.42097 -23.39195 1.000 61.46496 781 PRO C C 1
ATOM 2142 O O . PRO C 3 9 ? 1.54193 -58.69568 -22.90042 1.000 59.33589 781 PRO C O 1
ATOM 2146 N N . LEU C 3 10 ? 3.24102 -60.16673 -22.64095 1.000 55.85815 782 LEU C N 1
ATOM 2147 C CA . LEU C 3 10 ? 3.15872 -60.15184 -21.18318 1.000 59.02833 782 LEU C CA 1
ATOM 2148 C C . LEU C 3 10 ? 3.43871 -58.75888 -20.62909 1.000 60.84844 782 LEU C C 1
ATOM 2149 O O . LEU C 3 10 ? 2.73996 -58.28598 -19.71889 1.000 57.03468 782 LEU C O 1
ATOM 2154 N N . VAL C 3 11 ? 4.46172 -58.08906 -21.16804 1.000 58.94257 783 VAL C N 1
ATOM 2155 C CA . VAL C 3 11 ? 4.77901 -56.72766 -20.74413 1.000 60.90617 783 VAL C CA 1
ATOM 2156 C C . VAL C 3 11 ? 3.60949 -55.79717 -21.03393 1.000 58.82118 783 VAL C C 1
ATOM 2157 O O . VAL C 3 11 ? 3.24475 -54.95885 -20.20521 1.000 58.77717 783 VAL C O 1
ATOM 2161 N N . SER C 3 12 ? 3.00846 -55.92599 -22.21843 1.000 57.65845 784 SER C N 1
ATOM 2162 C CA . SER C 3 12 ? 1.87432 -55.07669 -22.57020 1.000 58.64885 784 SER C CA 1
ATOM 2163 C C . SER C 3 12 ? 0.73541 -55.24907 -21.57601 1.000 58.42402 784 SER C C 1
ATOM 2164 O O . SER C 3 12 ? 0.16141 -54.26503 -21.09251 1.000 58.14109 784 SER C O 1
ATOM 2167 N N . VAL C 3 13 ? 0.41571 -56.49916 -21.23757 1.000 55.14462 785 VAL C N 1
ATOM 2168 C CA . VAL C 3 13 ? -0.68184 -56.75707 -20.30799 1.000 58.77679 785 VAL C CA 1
ATOM 2169 C C . VAL C 3 13 ? -0.37925 -56.16047 -18.93720 1.000 59.16451 785 VAL C C 1
ATOM 2170 O O . VAL C 3 13 ? -1.21938 -55.46924 -18.34572 1.000 57.78191 785 VAL C O 1
ATOM 2174 N N . LEU C 3 14 ? 0.82449 -56.41412 -18.41245 1.000 54.65630 786 LEU C N 1
ATOM 2175 C CA . LEU C 3 14 ? 1.15463 -55.92407 -17.07491 1.000 61.15262 786 LEU C CA 1
ATOM 2176 C C . LEU C 3 14 ? 1.19032 -54.39886 -17.03505 1.000 65.38087 786 LEU C C 1
ATOM 2177 O O . LEU C 3 14 ? 0.70555 -53.78137 -16.07400 1.000 68.13067 786 LEU C O 1
ATOM 2182 N N . GLU C 3 15 ? 1.74521 -53.77510 -18.07794 1.000 58.75459 787 GLU C N 1
ATOM 2183 C CA . GLU C 3 15 ? 1.79664 -52.31920 -18.14674 1.000 56.23472 787 GLU C CA 1
ATOM 2184 C C . GLU C 3 15 ? 0.39712 -51.72154 -18.18189 1.000 58.62462 787 GLU C C 1
ATOM 2185 O O . GLU C 3 15 ? 0.10944 -50.75399 -17.46913 1.000 54.42336 787 GLU C O 1
ATOM 2191 N N . ALA C 3 16 ? -0.48572 -52.27349 -19.02223 1.000 55.96815 788 ALA C N 1
ATOM 2192 C CA . ALA C 3 16 ? -1.84980 -51.75695 -19.09324 1.000 60.35142 788 ALA C CA 1
ATOM 2193 C C . ALA C 3 16 ? -2.57489 -51.93184 -17.76465 1.000 57.22577 788 ALA C C 1
ATOM 2194 O O . ALA C 3 16 ? -3.28894 -51.02677 -17.31229 1.000 57.79167 788 ALA C O 1
ATOM 2196 N N . TYR C 3 17 ? -2.38202 -53.07985 -17.11059 1.000 55.60944 789 TYR C N 1
ATOM 2197 C CA . TYR C 3 17 ? -3.04376 -53.32606 -15.83370 1.000 53.51033 789 TYR C CA 1
ATOM 2198 C C . TYR C 3 17 ? -2.60598 -52.31249 -14.77975 1.000 60.42461 789 TYR C C 1
ATOM 2199 O O . TYR C 3 17 ? -3.43846 -51.72801 -14.07206 1.000 48.84834 789 TYR C O 1
ATOM 2208 N N . TYR C 3 18 ? -1.29770 -52.08318 -14.65683 1.000 52.16035 790 TYR C N 1
ATOM 2209 C CA . TYR C 3 18 ? -0.85511 -51.16352 -13.61686 1.000 59.93277 790 TYR C CA 1
ATOM 2210 C C . TYR C 3 18 ? -1.09816 -49.70307 -13.98424 1.000 57.43053 790 TYR C C 1
ATOM 2211 O O . TYR C 3 18 ? -1.28185 -48.87307 -13.08323 1.000 60.24309 790 TYR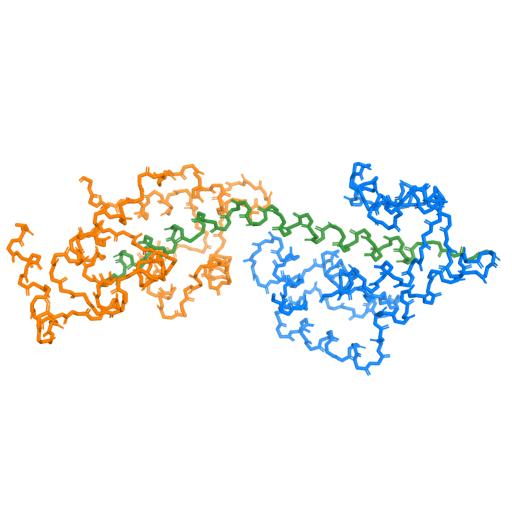 C O 1
ATOM 2220 N N . ALA C 3 19 ? -1.15480 -49.37118 -15.27717 1.000 45.17153 791 ALA C N 1
ATOM 2221 C CA . ALA C 3 19 ? -1.64485 -48.05362 -15.66910 1.000 53.06951 791 ALA C CA 1
ATOM 2222 C C . ALA C 3 19 ? -3.10054 -47.86604 -15.25545 1.000 60.76476 791 ALA C C 1
ATOM 2223 O O . ALA C 3 19 ? -3.48904 -46.77281 -14.82198 1.000 60.31831 791 ALA C O 1
ATOM 2225 N N . GLY C 3 20 ? -3.90930 -48.92487 -15.35575 1.000 65.30550 792 GLY C N 1
ATOM 2226 C CA . GLY C 3 20 ? -5.26966 -48.85301 -14.84573 1.000 63.46750 792 GLY C CA 1
ATOM 2227 C C . GLY C 3 20 ? -5.32229 -48.66726 -13.33944 1.000 64.38974 792 GLY C C 1
ATOM 2228 O O . GLY C 3 20 ? -6.16431 -47.92424 -12.82512 1.000 62.94898 792 GLY C O 1
ATOM 2229 N N . ARG C 3 21 ? -4.43733 -49.35225 -12.60977 1.000 61.75242 793 ARG C N 1
ATOM 2230 C CA . ARG C 3 21 ? -4.36174 -49.13996 -11.16174 1.000 62.19112 793 ARG C CA 1
ATOM 2231 C C . ARG C 3 21 ? -4.02413 -47.68576 -10.83411 1.000 65.38347 793 ARG C C 1
ATOM 2232 O O . ARG C 3 21 ? -4.59681 -47.09060 -9.90493 1.000 62.82635 793 ARG C O 1
ATOM 2240 N N . ARG C 3 22 ? -3.08664 -47.09973 -11.58571 1.000 62.82395 794 ARG C N 1
ATOM 2241 C CA . ARG C 3 22 ? -2.75119 -45.69197 -11.38568 1.000 70.52814 794 ARG C CA 1
ATOM 2242 C C . ARG C 3 22 ? -3.94822 -44.79319 -11.67484 1.000 64.78902 794 ARG C C 1
ATOM 2243 O O . ARG C 3 22 ? -4.20609 -43.82771 -10.93930 1.000 64.45306 794 ARG C O 1
ATOM 2251 N N . HIS C 3 23 ? -4.67428 -45.08200 -12.76030 1.000 60.32380 795 HIS C N 1
ATOM 2252 C CA . HIS C 3 23 ? -5.89567 -44.33904 -13.05892 1.000 65.77066 795 HIS C CA 1
ATOM 2253 C C . HIS C 3 23 ? -6.88476 -44.42441 -11.90475 1.000 55.81825 795 HIS C C 1
ATOM 2254 O O . HIS C 3 23 ? -7.53170 -43.43148 -11.55673 1.000 57.74913 795 HIS C O 1
ATOM 2261 N N . LYS C 3 24 ? -7.00813 -45.60468 -11.29581 1.000 52.15023 796 LYS C N 1
ATOM 2262 C CA . LYS C 3 24 ? -7.91791 -45.76744 -10.16593 1.000 56.76467 796 LYS C CA 1
ATOM 2263 C C . LYS C 3 24 ? -7.50209 -44.88616 -8.99447 1.000 59.64736 796 LYS C C 1
ATOM 2264 O O . LYS C 3 24 ? -8.34130 -44.20851 -8.38608 1.000 52.50356 796 LYS C O 1
ATOM 2270 N N . LYS C 3 25 ? -6.20688 -44.87443 -8.67157 1.000 49.06862 797 LYS C N 1
ATOM 2271 C CA . LYS C 3 25 ? -5.73091 -44.04099 -7.56701 1.000 49.58754 797 LYS C CA 1
ATOM 2272 C C . LYS C 3 25 ? -6.01824 -42.56203 -7.82382 1.000 49.71637 797 LYS C C 1
ATOM 2273 O O . LYS C 3 25 ? -6.57614 -41.85594 -6.96461 1.000 58.52683 797 LYS C O 1
ATOM 2279 N N . GLN C 3 26 ? -5.64858 -42.07364 -9.01039 1.000 48.20667 798 GLN C N 1
ATOM 2280 C CA . GLN C 3 26 ? -5.80982 -40.64768 -9.27785 1.000 58.40325 798 GLN C CA 1
ATOM 2281 C C . GLN C 3 26 ? -7.28270 -40.25580 -9.36309 1.000 56.88091 798 GLN C C 1
ATOM 2282 O O . GLN C 3 26 ? -7.65671 -39.15132 -8.95151 1.000 53.52788 798 GLN C O 1
ATOM 2288 N N . LEU C 3 27 ? -8.13855 -41.14730 -9.87431 1.000 50.57269 799 LEU C N 1
ATOM 2289 C CA . LEU C 3 27 ? -9.56931 -40.86269 -9.90391 1.000 53.06586 799 LEU C CA 1
ATOM 2290 C C . LEU C 3 27 ? -10.16157 -40.86010 -8.49955 1.000 55.41564 799 LEU C C 1
ATOM 2291 O O . LEU C 3 27 ? -11.10256 -40.10499 -8.21545 1.000 57.49044 799 LEU C O 1
ATOM 2296 N N . LEU C 3 28 ? -9.64273 -41.71798 -7.61644 1.000 52.13796 800 LEU C N 1
ATOM 2297 C CA . LEU C 3 28 ? -10.10537 -41.71675 -6.23580 1.000 53.19755 800 LEU C CA 1
ATOM 2298 C C . LEU C 3 28 ? -9.73382 -40.42005 -5.53694 1.000 52.10038 800 LEU C C 1
ATOM 2299 O O . LEU C 3 28 ? -10.46290 -39.95870 -4.65131 1.000 48.57817 800 LEU C O 1
ATOM 2304 N N . LYS C 3 29 ? -8.60126 -39.82419 -5.91471 1.000 44.53559 801 LYS C N 1
ATOM 2305 C CA . LYS C 3 29 ? -8.25739 -38.52111 -5.35099 1.000 50.30613 801 LYS C CA 1
ATOM 2306 C C . LYS C 3 29 ? -9.31184 -37.46077 -5.67438 1.000 53.89753 801 LYS C C 1
ATOM 2307 O O . LYS C 3 29 ? -9.55228 -36.56011 -4.86127 1.000 51.03668 801 LYS C O 1
ATOM 2313 N N . LYS C 3 30 ? -9.96483 -37.55705 -6.83616 1.000 44.26560 802 LYS C N 1
ATOM 2314 C CA . LYS C 3 30 ? -10.88579 -36.52240 -7.29802 1.000 46.23498 802 LYS C CA 1
ATOM 2315 C C . LYS C 3 30 ? -12.35009 -36.81870 -7.00433 1.000 48.68773 802 LYS C C 1
ATOM 2316 O O . LYS C 3 30 ? -13.15994 -35.88287 -6.97656 1.000 40.02821 802 LYS C O 1
ATOM 2322 N N . THR C 3 31 ? -12.70334 -38.08686 -6.80934 1.000 43.44491 803 THR C N 1
ATOM 2323 C CA . THR C 3 31 ? -14.09669 -38.46572 -6.57287 1.000 45.41668 803 THR C CA 1
ATOM 2324 C C . THR C 3 31 ? -14.79949 -37.69848 -5.44992 1.000 43.07890 803 THR C C 1
ATOM 2325 O O . THR C 3 31 ? -15.97598 -37.33727 -5.64027 1.000 42.88354 803 THR C O 1
ATOM 2329 N N . PRO C 3 32 ? -14.18376 -37.42976 -4.28366 1.000 45.07142 804 PRO C N 1
ATOM 2330 C CA . PRO C 3 32 ? -14.92057 -36.68758 -3.24024 1.000 44.78201 804 PRO C CA 1
ATOM 2331 C C . PRO C 3 32 ? -15.45602 -35.35050 -3.71445 1.000 43.13801 804 PRO C C 1
ATOM 2332 O O . PRO C 3 32 ? -16.55421 -34.93382 -3.31981 1.000 41.80174 804 PRO C O 1
ATOM 2336 N N . PHE C 3 33 ? -14.71635 -34.66676 -4.58076 1.000 39.46535 805 PHE C N 1
ATOM 2337 C CA . PHE C 3 33 ? -15.16211 -33.35511 -5.02808 1.000 40.37647 805 PHE C CA 1
ATOM 2338 C C . PHE C 3 33 ? -16.16879 -33.45052 -6.16964 1.000 43.25338 805 PHE C C 1
ATOM 2339 O O . PHE C 3 33 ? -17.01824 -32.56261 -6.31166 1.000 41.18871 805 PHE C O 1
ATOM 2347 N N . ILE C 3 34 ? -16.12102 -34.52111 -6.96852 1.000 38.73374 806 ILE C N 1
ATOM 2348 C CA . ILE C 3 34 ? -17.25046 -34.82751 -7.84487 1.000 36.33917 806 ILE C CA 1
ATOM 2349 C C . ILE C 3 34 ? -18.52164 -34.99936 -7.01902 1.000 39.77283 806 ILE C C 1
ATOM 2350 O O . ILE C 3 34 ? -19.59560 -34.49799 -7.38182 1.000 39.92107 806 ILE C O 1
ATOM 2355 N N . ILE C 3 35 ? -18.41552 -35.69913 -5.88624 1.000 35.24842 807 ILE C N 1
ATOM 2356 C CA . ILE C 3 35 ? -19.57705 -35.88979 -5.02066 1.000 36.23300 807 ILE C CA 1
ATOM 2357 C C . ILE C 3 35 ? -20.05616 -34.55693 -4.45902 1.000 40.98092 807 ILE C C 1
ATOM 2358 O O . ILE C 3 35 ? -21.26354 -34.30847 -4.35626 1.000 38.05097 807 ILE C O 1
ATOM 2363 N N . ARG C 3 36 ? -19.12196 -33.69480 -4.05273 1.000 37.52995 808 ARG C N 1
ATOM 2364 C CA . ARG C 3 36 ? -19.50796 -32.36649 -3.57529 1.000 39.00066 808 ARG C CA 1
ATOM 2365 C C . ARG C 3 36 ? -20.25456 -31.58675 -4.65644 1.000 39.48938 808 ARG C C 1
ATOM 2366 O O . ARG C 3 36 ? -21.27089 -30.92898 -4.38042 1.000 40.57436 808 ARG C O 1
ATOM 2374 N N . ALA C 3 37 ? -19.75508 -31.64210 -5.89489 1.000 37.21688 809 ALA C N 1
ATOM 2375 C CA . ALA C 3 37 ? -20.43483 -30.98346 -7.00680 1.000 38.70970 809 ALA C CA 1
ATOM 2376 C C . ALA C 3 37 ? -21.84547 -31.52636 -7.18918 1.000 41.46789 809 ALA C C 1
ATOM 2377 O O . ALA C 3 37 ? -22.79036 -30.75881 -7.41765 1.000 38.66003 809 ALA C O 1
ATOM 2379 N N . GLN C 3 38 ? -22.00688 -32.84916 -7.09285 1.000 41.46028 810 GLN C N 1
ATOM 2380 C CA . GLN C 3 38 ? -23.32858 -33.44400 -7.26792 1.000 35.85788 810 GLN C CA 1
ATOM 2381 C C . GLN C 3 38 ? -24.27048 -33.05168 -6.13421 1.000 38.70437 810 GLN C C 1
ATOM 2382 O O . GLN C 3 38 ? -25.46427 -32.82040 -6.36330 1.000 38.36324 810 GLN C O 1
ATOM 2388 N N . ALA C 3 39 ? -23.74211 -32.93758 -4.91177 1.000 33.44577 811 ALA C N 1
ATOM 2389 C CA . ALA C 3 39 ? -24.56008 -32.50636 -3.78133 1.000 39.19998 811 ALA C CA 1
ATOM 2390 C C . ALA C 3 39 ? -25.04694 -31.07513 -3.96818 1.000 37.92093 811 ALA C C 1
ATOM 2391 O O . ALA C 3 39 ? -26.21571 -30.76757 -3.70094 1.000 38.37409 811 ALA C O 1
ATOM 2393 N N . HIS C 3 40 ? -24.17098 -30.18916 -4.44725 1.000 33.93913 812 HIS C N 1
ATOM 2394 C CA . HIS C 3 40 ? -24.59096 -28.80750 -4.68084 1.000 39.31451 812 HIS C CA 1
ATOM 2395 C C . HIS C 3 40 ? -25.56359 -28.71082 -5.85265 1.000 43.26632 812 HIS C C 1
ATOM 2396 O O . HIS C 3 40 ? -26.48729 -27.88428 -5.83550 1.000 44.78741 812 HIS C O 1
ATOM 2403 N N . ILE C 3 41 ? -25.36725 -29.53849 -6.88173 1.000 41.85552 813 ILE C N 1
ATOM 2404 C CA . ILE C 3 41 ? -26.33505 -29.61762 -7.97268 1.000 43.25473 813 ILE C CA 1
ATOM 2405 C C . ILE C 3 41 ? -27.70723 -29.98831 -7.42995 1.000 41.15740 813 ILE C C 1
ATOM 2406 O O . ILE C 3 41 ? -28.72662 -29.37243 -7.77607 1.000 41.46874 813 ILE C O 1
ATOM 2411 N N . ARG C 3 42 ? -27.75194 -31.00202 -6.56496 1.000 36.70770 814 ARG C N 1
ATOM 2412 C CA . ARG C 3 42 ? -29.03072 -31.42414 -6.00504 1.000 40.33965 814 ARG C CA 1
ATOM 2413 C C . ARG C 3 42 ? -29.62953 -30.34701 -5.10348 1.000 36.95518 814 ARG C C 1
ATOM 2414 O O . ARG C 3 42 ? -30.85607 -30.20421 -5.02888 1.000 38.48756 814 ARG C O 1
ATOM 2422 N N . ARG C 3 43 ? -28.78171 -29.57139 -4.42063 1.000 36.17233 815 ARG C N 1
ATOM 2423 C CA . ARG C 3 43 ? -29.28151 -28.41776 -3.67453 1.000 42.07234 815 ARG C CA 1
ATOM 2424 C C . ARG C 3 43 ? -29.97075 -27.42588 -4.60411 1.000 42.15492 815 ARG C C 1
ATOM 2425 O O . ARG C 3 43 ? -31.09930 -26.99237 -4.34483 1.000 43.64511 815 ARG C O 1
ATOM 2433 N N . HIS C 3 44 ? -29.30343 -27.06079 -5.70078 1.000 42.19528 816 HIS C N 1
ATOM 2434 C CA . HIS C 3 44 ? -29.89116 -26.11372 -6.64512 1.000 44.99656 816 HIS C CA 1
ATOM 2435 C C . HIS C 3 44 ? -31.16935 -26.65446 -7.27641 1.000 45.01912 816 HIS C C 1
ATOM 2436 O O . HIS C 3 44 ? -32.05479 -25.87478 -7.65016 1.000 47.54150 816 HIS C O 1
ATOM 2443 N N . LEU C 3 45 ? -31.28712 -27.97461 -7.40671 1.000 45.70540 817 LEU C N 1
ATOM 2444 C CA . LEU C 3 45 ? -32.43510 -28.58085 -8.07037 1.000 49.96311 817 LEU C CA 1
ATOM 2445 C C . LEU C 3 45 ? -33.63247 -28.81190 -7.15442 1.000 49.41981 817 LEU C C 1
ATOM 2446 O O . LEU C 3 45 ? -34.69304 -29.20991 -7.64800 1.000 49.60771 817 LEU C O 1
ATOM 2451 N N . VAL C 3 46 ? -33.50114 -28.58118 -5.84979 1.000 46.68290 818 VAL C N 1
ATOM 2452 C CA . VAL C 3 46 ? -34.56202 -28.94902 -4.90909 1.000 51.83637 818 VAL C CA 1
ATOM 2453 C C . VAL C 3 46 ? -35.84522 -28.16577 -5.18929 1.000 61.16861 818 VAL C C 1
ATOM 2454 O O . VAL C 3 46 ? -36.94787 -28.68992 -5.03047 1.000 66.81789 818 VAL C O 1
#

Sequence (310 aa):
PPRVREAFALFDTDGDGEISGRDLVLAIRSCGVSPTPDEIKALPMSMAWPDFEAWMSKKLASYNPEEELIKSFKAFDRSNDGTVSADELSQVMLALGELLSDEEVKAMIKEADPNGTGKIQYANFVKMLLKEADEMYARFNARASGGKVSTGDAMILARQLGLAPSYADKQAFEEKSGDNLDYASFQKFVGTSTHPEDNIEDLVEAFAYFDVSKHGYLTRRKQMGNILMTYGEPLTTTTEEFNALAAEYFTSDQIDYRQFCKAMLEAENLASSWEPLVSVLEAYYAGRRHKKQLLKKTPFIIRAQAHIRRHLV

InterPro domains:
  IPR002048 EF-hand domain [PF13405] (7-35)
  IPR002048 EF-hand domain [PF13499] (69-132)
  IPR002048 EF-hand domain [PS50222] (2-37)
  IPR002048 EF-hand domain [PS50222] (67-102)
  IPR002048 EF-hand domain [PS50222] (103-134)
  IPR002048 EF-hand domain [SM00054] (6-34)
  IPR002048 EF-hand domain [SM00054] (71-99)
  IPR002048 EF-hand domain [SM00054] (107-133)
  IPR002048 EF-hand domain [cd00051] (71-132)
  IPR011992 EF-hand domain pair [SSF47473] (6-133)
  IPR018247 EF-Hand 1, calcium-binding site [PS00018] (15-27)
  IPR018247 EF-Hand 1, calcium-binding site [PS00018] (80-92)
  IPR050230 Calmodulin/Myosin light chain/Troponin C-like [PTHR23048] (7-132)